Protein AF-A0A7S1A6B0-F1 (afdb_monomer)

Solvent-accessible surface area (backbone atoms only — not comparable to full-atom values): 11338 Å² total; per-residue (Å²): 114,68,68,60,54,52,49,53,54,52,46,50,66,70,36,101,58,21,72,58,47,52,52,50,51,54,51,53,52,52,53,52,51,51,64,68,54,71,80,62,92,63,94,57,53,70,61,50,51,56,54,50,54,52,50,54,54,52,53,56,51,52,54,54,71,71,32,56,65,56,54,50,49,50,52,52,50,56,62,59,43,56,64,50,51,54,53,51,51,52,53,52,50,53,44,46,54,51,15,48,53,50,34,54,53,48,53,63,44,57,76,74,53,62,95,87,39,68,54,58,54,52,46,52,72,47,38,72,40,54,73,45,19,34,50,42,56,50,25,35,72,73,65,75,40,65,50,63,64,55,35,58,47,28,40,76,72,34,61,69,53,24,52,51,49,53,53,49,49,52,53,51,52,51,50,52,52,50,52,55,49,52,51,56,51,50,55,51,52,53,53,56,50,51,53,52,52,55,52,52,55,59,60,75,75,109

Secondary structure (DSSP, 8-state):
-HHHHHHHHHHHHHSTTHHHHHHHHHHHHHHHHHHHTSS--STTHHHHHHHHHHHHHHHHHGGGGG-HHHHHHHHHHHHHHHHHHHHHHHHHHHHHHHHHHHHHHHHHHHHH--TT-HHHHHHHHH-SSHHHHHHHHHHHHHTSS-HHHHHHHHHHH-HHHHHHHHHHHHHHHHHHHHHHHHHHHHHHHHHHHHHHHHHHHHHHT-

Nearest PDB structures (foldseek):
  8j7m-assembly1_D  TM=4.316E-01  e=1.999E-02  Homo sapiens

pLDDT: mean 79.66, std 16.25, range [47.31, 98.31]

InterPro domains:
  IPR005821 Ion transport domain [PF00520] (20-185)
  IPR027359 Voltage-dependent channel domain superfamily [G3DSA:1.20.120.350] (1-68)
  IPR050599 Voltage-dependent calcium channel alpha-1 subunit [PTHR45628] (20-176)

Structure (mmCIF, N/CA/C/O backbone):
data_AF-A0A7S1A6B0-F1
#
_entry.id   AF-A0A7S1A6B0-F1
#
loop_
_atom_site.group_PDB
_atom_site.id
_atom_site.type_symbol
_atom_site.label_atom_id
_atom_site.label_alt_id
_atom_site.label_comp_id
_atom_site.label_asym_id
_atom_site.label_entity_id
_atom_site.label_seq_id
_atom_site.pdbx_PDB_ins_code
_atom_site.Cartn_x
_atom_site.Cartn_y
_atom_site.Cartn_z
_atom_site.occupancy
_atom_site.B_iso_or_equiv
_atom_site.auth_seq_id
_atom_site.auth_comp_id
_atom_site.auth_asym_id
_atom_site.auth_atom_id
_atom_site.pdbx_PDB_model_num
ATOM 1 N N . LEU A 1 1 ? -8.010 9.052 57.093 1.00 50.56 1 LEU A N 1
ATOM 2 C CA . LEU A 1 1 ? -8.790 9.865 56.126 1.00 50.56 1 LEU A CA 1
ATOM 3 C C . LEU A 1 1 ? -7.900 10.568 55.089 1.00 50.56 1 LEU A C 1
ATOM 5 O O . LEU A 1 1 ? -8.129 10.378 53.903 1.00 50.56 1 LEU A O 1
ATOM 9 N N . PHE A 1 2 ? -6.852 11.293 55.504 1.00 47.31 2 PHE A N 1
ATOM 10 C CA . PHE A 1 2 ? -5.939 12.032 54.608 1.00 47.31 2 PHE A CA 1
ATOM 11 C C . PHE A 1 2 ? -5.241 11.186 53.528 1.00 47.31 2 PHE A C 1
ATOM 13 O O . PHE A 1 2 ? -5.123 11.630 52.393 1.00 47.31 2 PHE A O 1
ATOM 20 N N . PHE A 1 3 ? -4.871 9.938 53.829 1.00 47.78 3 PHE A N 1
ATOM 21 C CA . PHE A 1 3 ? -4.234 9.042 52.853 1.00 47.78 3 PHE A CA 1
ATOM 22 C C . PHE A 1 3 ? -5.164 8.629 51.693 1.00 47.78 3 PHE A C 1
ATOM 24 O O . PHE A 1 3 ? -4.708 8.449 50.568 1.00 47.78 3 PHE A O 1
ATOM 31 N N . ARG A 1 4 ? -6.483 8.538 51.936 1.00 51.81 4 ARG A N 1
ATOM 32 C CA . ARG A 1 4 ? -7.482 8.258 50.885 1.00 51.81 4 ARG A CA 1
ATOM 33 C C . ARG A 1 4 ? -7.735 9.485 50.004 1.00 51.81 4 ARG A C 1
ATOM 35 O O . ARG A 1 4 ? -7.894 9.349 48.799 1.00 51.81 4 ARG A O 1
ATOM 42 N N . LEU A 1 5 ? -7.704 10.681 50.596 1.00 55.16 5 LEU A N 1
ATOM 43 C CA . LEU A 1 5 ? -7.769 11.953 49.866 1.00 55.16 5 LEU A CA 1
ATOM 44 C C . LEU A 1 5 ? -6.530 12.165 48.985 1.00 55.16 5 LEU A C 1
ATOM 46 O O . LEU A 1 5 ? -6.672 12.483 47.809 1.00 55.16 5 LEU A O 1
ATOM 50 N N . ALA A 1 6 ? -5.332 11.908 49.514 1.00 51.75 6 ALA A N 1
ATOM 51 C CA . ALA A 1 6 ? -4.084 12.004 48.757 1.00 51.75 6 ALA A CA 1
ATOM 52 C C . ALA A 1 6 ? -4.003 10.963 47.627 1.00 51.75 6 ALA A C 1
ATOM 54 O O . ALA A 1 6 ? -3.584 11.295 46.523 1.00 51.75 6 ALA A O 1
ATOM 55 N N . SER A 1 7 ? -4.471 9.733 47.868 1.00 55.28 7 SER A N 1
ATOM 56 C CA . SER A 1 7 ? -4.566 8.686 46.841 1.00 55.28 7 SER A CA 1
ATOM 57 C C . SER A 1 7 ? -5.536 9.061 45.714 1.00 55.28 7 SER A C 1
ATOM 59 O O . SER A 1 7 ? -5.199 8.888 44.543 1.00 55.28 7 SER A O 1
ATOM 61 N N . ASN A 1 8 ? -6.688 9.659 46.035 1.00 52.91 8 ASN A N 1
ATOM 62 C CA . ASN A 1 8 ? -7.639 10.131 45.027 1.00 52.91 8 ASN A CA 1
ATOM 63 C C . ASN A 1 8 ? -7.076 11.292 44.193 1.00 52.91 8 ASN A C 1
ATOM 65 O O . ASN A 1 8 ? -7.270 11.307 42.980 1.00 52.91 8 ASN A O 1
ATOM 69 N N . ILE A 1 9 ? -6.323 12.211 44.809 1.00 56.41 9 ILE A N 1
ATOM 70 C CA . ILE A 1 9 ? -5.646 13.311 44.106 1.00 56.41 9 ILE A CA 1
ATOM 71 C C . ILE A 1 9 ? -4.516 12.774 43.217 1.00 56.41 9 ILE A C 1
ATOM 73 O O . ILE A 1 9 ? -4.413 13.176 42.067 1.00 56.41 9 ILE A O 1
ATOM 77 N N . PHE A 1 10 ? -3.707 11.821 43.679 1.00 51.41 10 PHE A N 1
ATOM 78 C CA . PHE A 1 10 ? -2.643 11.246 42.847 1.00 51.41 10 PHE A CA 1
ATOM 79 C C . PHE A 1 10 ? -3.190 10.393 41.690 1.00 51.41 10 PHE A C 1
ATOM 81 O O . PHE A 1 10 ? -2.676 10.475 40.574 1.00 51.41 10 PHE A O 1
ATOM 88 N N . SER A 1 11 ? -4.279 9.641 41.900 1.00 53.28 11 SER A N 1
ATOM 89 C CA . SER A 1 11 ? -4.932 8.885 40.817 1.00 53.28 11 SER A CA 1
ATOM 90 C C . SER A 1 11 ? -5.586 9.796 39.769 1.00 53.28 11 SER A C 1
ATOM 92 O O . SER A 1 11 ? -5.658 9.438 38.596 1.00 53.28 11 SER A O 1
ATOM 94 N N . PHE A 1 12 ? -5.993 11.008 40.160 1.00 52.75 12 PHE A N 1
ATOM 95 C CA . PHE A 1 12 ? -6.526 12.023 39.251 1.00 52.75 12 PHE A CA 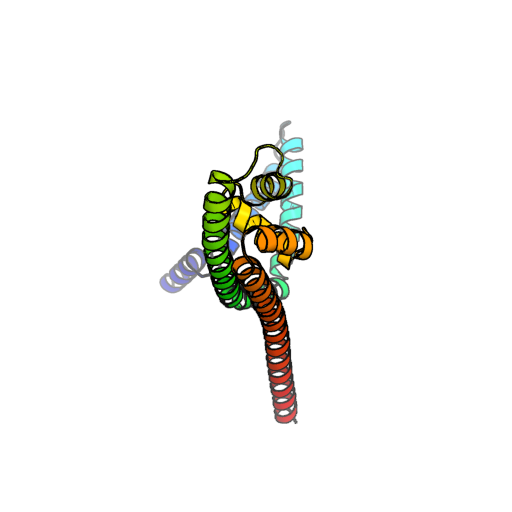1
ATOM 96 C C . PHE A 1 12 ? -5.459 12.544 38.272 1.00 52.75 12 PHE A C 1
ATOM 98 O O . PHE A 1 12 ? -5.784 12.885 37.136 1.00 52.75 12 PHE A O 1
ATOM 105 N N . TRP A 1 13 ? -4.185 12.558 38.673 1.00 50.56 13 TRP A N 1
ATOM 106 C CA . TRP A 1 13 ? -3.077 13.049 37.846 1.00 50.56 13 TRP A CA 1
ATOM 107 C C . TRP A 1 13 ? -2.332 11.960 37.070 1.00 50.56 13 TRP A C 1
ATOM 109 O O . TRP A 1 13 ? -1.650 12.279 36.103 1.00 50.56 13 TRP A O 1
ATOM 119 N N . ILE A 1 14 ? -2.461 10.688 37.459 1.00 52.84 14 ILE A N 1
ATOM 120 C CA . ILE A 1 14 ? -1.721 9.560 36.851 1.00 52.84 14 ILE A CA 1
ATOM 121 C C . ILE A 1 14 ? -2.657 8.467 36.285 1.00 52.84 14 ILE A C 1
ATOM 123 O O . ILE A 1 14 ? -2.209 7.483 35.703 1.00 52.84 14 ILE A O 1
ATOM 127 N N . GLY A 1 15 ? -3.977 8.641 36.385 1.00 54.81 15 GLY A N 1
ATOM 128 C CA . GLY A 1 15 ? -4.956 7.735 35.784 1.00 54.81 15 GLY A CA 1
ATOM 129 C C . GLY A 1 15 ? -5.040 7.828 34.248 1.00 54.81 15 GLY A C 1
ATOM 130 O O . GLY A 1 15 ? -4.572 8.797 33.647 1.00 54.81 15 GLY A O 1
ATOM 131 N N . PRO A 1 16 ? -5.707 6.867 33.581 1.00 56.94 16 PRO A N 1
ATOM 132 C CA . PRO A 1 16 ? -5.881 6.848 32.120 1.00 56.94 16 PRO A CA 1
ATOM 133 C C . PRO A 1 16 ? -6.607 8.086 31.550 1.00 56.94 16 PRO A C 1
ATOM 135 O O . PRO A 1 16 ? -6.513 8.366 30.359 1.00 56.94 16 PRO A O 1
ATOM 138 N N . GLU A 1 17 ? -7.272 8.870 32.403 1.00 55.16 17 GLU A N 1
ATOM 139 C CA . GLU A 1 17 ? -7.997 10.102 32.063 1.00 55.16 17 GLU A CA 1
ATOM 140 C C . GLU A 1 17 ? -7.205 11.388 32.427 1.00 55.16 17 GLU A C 1
ATOM 142 O O . GLU A 1 17 ? -7.757 12.489 32.382 1.00 55.16 17 GLU A O 1
ATOM 147 N N . TRP A 1 18 ? -5.910 11.300 32.779 1.00 62.34 18 TRP A N 1
ATOM 148 C CA . TRP A 1 18 ? -5.125 12.445 33.287 1.00 62.34 18 TRP A CA 1
ATOM 149 C C . TRP A 1 18 ? -5.089 13.652 32.334 1.00 62.34 18 TRP A C 1
ATOM 151 O O . TRP A 1 18 ? -5.121 14.801 32.775 1.00 62.34 18 TRP A O 1
ATOM 161 N N . LYS A 1 19 ? -5.101 13.398 31.018 1.00 61.69 19 LYS A N 1
ATOM 162 C CA . LYS A 1 19 ? -5.136 14.443 29.980 1.00 61.69 19 LYS A CA 1
ATOM 163 C C . LYS A 1 19 ? -6.404 15.301 30.074 1.00 61.69 19 LYS A C 1
ATOM 165 O O . LYS A 1 19 ? -6.346 16.511 29.879 1.00 61.69 19 LYS A O 1
ATOM 170 N N . LEU A 1 20 ? -7.541 14.691 30.412 1.00 60.84 20 LEU A N 1
ATOM 171 C CA . LEU A 1 20 ? -8.831 15.377 30.535 1.00 60.84 20 LEU A CA 1
ATOM 172 C C . LEU A 1 20 ? -8.926 16.180 31.834 1.00 60.84 20 LEU A C 1
ATOM 174 O O . LEU A 1 20 ? -9.505 17.264 31.845 1.00 60.84 20 LEU A O 1
ATOM 178 N N . ASN A 1 21 ? -8.299 15.684 32.896 1.00 66.31 21 ASN A N 1
ATOM 179 C CA . ASN A 1 21 ? -8.208 16.363 34.184 1.00 66.31 21 ASN A CA 1
ATOM 180 C C . ASN A 1 21 ? -7.311 17.605 34.131 1.00 66.31 21 ASN A C 1
ATOM 182 O O . ASN A 1 21 ? -7.649 18.642 34.701 1.00 66.31 21 ASN A O 1
ATOM 186 N N . TRP A 1 22 ? -6.203 17.532 33.392 1.00 65.25 22 TRP A N 1
ATOM 187 C CA . TRP A 1 22 ? -5.336 18.683 33.148 1.00 65.25 22 TRP A CA 1
ATOM 188 C C . TRP A 1 22 ? -6.030 19.751 32.287 1.00 65.25 22 TRP A C 1
ATOM 190 O O . TRP A 1 22 ? -5.982 20.935 32.620 1.00 65.25 22 TRP A O 1
ATOM 200 N N . CYS A 1 23 ? -6.767 19.346 31.243 1.00 62.31 23 CYS A N 1
ATOM 201 C CA . CYS A 1 23 ? -7.625 20.266 30.489 1.00 62.31 23 CYS A CA 1
ATOM 202 C C . CYS A 1 23 ? -8.694 20.928 31.374 1.00 62.31 23 CYS A C 1
ATOM 204 O O . CYS A 1 23 ? -8.898 22.137 31.273 1.00 62.31 23 CYS A O 1
ATOM 206 N N . ASP A 1 24 ? -9.351 20.176 32.263 1.00 64.94 24 ASP A N 1
ATOM 207 C CA . ASP A 1 24 ? -10.332 20.737 33.198 1.00 64.94 24 ASP A CA 1
ATOM 208 C C . ASP A 1 24 ? -9.714 21.762 34.154 1.00 64.94 24 ASP A C 1
ATOM 210 O O . ASP A 1 24 ? -10.323 22.804 34.397 1.00 64.94 24 ASP A O 1
ATOM 214 N N . LEU A 1 25 ? -8.510 21.498 34.668 1.00 70.88 25 LEU A N 1
ATOM 215 C CA . LEU A 1 25 ? -7.799 22.407 35.566 1.00 70.88 25 LEU A CA 1
ATOM 216 C C . LEU A 1 25 ? -7.469 23.737 34.876 1.00 70.88 25 LEU A C 1
ATOM 218 O O . LEU A 1 25 ? -7.749 24.799 35.429 1.00 70.88 25 LEU A O 1
ATOM 222 N N . VAL A 1 26 ? -6.935 23.687 33.651 1.00 68.62 26 VAL A N 1
ATOM 223 C CA . VAL A 1 26 ? -6.612 24.887 32.858 1.00 68.62 26 VAL A CA 1
ATOM 224 C C . VAL A 1 26 ? -7.865 25.723 32.597 1.00 68.62 26 VAL A C 1
ATOM 226 O O . VAL A 1 26 ? -7.845 26.939 32.772 1.00 68.62 26 VAL A O 1
ATOM 229 N N . VAL A 1 27 ? -8.984 25.082 32.252 1.00 67.44 27 VAL A N 1
ATOM 230 C CA . VAL A 1 27 ? -10.257 25.778 32.005 1.00 67.44 27 VAL A CA 1
ATOM 231 C C . VAL A 1 27 ? -10.803 26.434 33.275 1.00 67.44 27 VAL A C 1
ATOM 233 O O . VAL A 1 27 ? -11.276 27.568 33.214 1.00 67.44 27 VAL A O 1
ATOM 236 N N . VAL A 1 28 ? -10.731 25.757 34.426 1.00 71.62 28 VAL A N 1
ATOM 237 C CA . VAL A 1 28 ? -11.161 26.326 35.715 1.00 71.62 28 VAL A CA 1
ATOM 238 C C . VAL A 1 28 ? -10.311 27.544 36.077 1.00 71.62 28 VAL A C 1
ATOM 240 O O . VAL A 1 28 ? -10.864 28.567 36.471 1.00 71.62 28 VAL A O 1
ATOM 243 N N . ILE A 1 29 ? -8.993 27.478 35.876 1.00 70.69 29 ILE A N 1
ATOM 244 C CA . ILE A 1 29 ? -8.087 28.610 36.113 1.00 70.69 29 ILE A CA 1
ATOM 245 C C . ILE A 1 29 ? -8.426 29.785 35.186 1.00 70.69 29 ILE A C 1
ATOM 247 O O . ILE A 1 29 ? -8.563 30.911 35.659 1.00 70.69 29 ILE A O 1
ATOM 251 N N . CYS A 1 30 ? -8.630 29.542 33.888 1.00 66.88 30 CYS A N 1
ATOM 252 C CA . CYS A 1 30 ? -9.026 30.587 32.941 1.00 66.88 30 CYS A CA 1
ATOM 253 C C . CYS A 1 30 ? -10.372 31.236 33.303 1.00 66.88 30 CYS A C 1
ATOM 255 O O . CYS A 1 30 ? -10.497 32.452 33.194 1.00 66.88 30 CYS A O 1
ATOM 257 N N . ALA A 1 31 ? -11.351 30.460 33.778 1.00 66.75 31 ALA A N 1
ATOM 258 C CA . ALA A 1 31 ? -12.644 30.984 34.219 1.00 66.75 31 ALA A CA 1
ATOM 259 C C . ALA A 1 31 ? -12.531 31.837 35.496 1.00 66.75 31 ALA A C 1
ATOM 261 O O . ALA A 1 31 ? -13.199 32.861 35.619 1.00 66.75 31 ALA A O 1
ATOM 262 N N . VAL A 1 32 ? -11.670 31.447 36.441 1.00 70.50 32 VAL A N 1
ATOM 263 C CA . VAL A 1 32 ? -11.397 32.248 37.647 1.00 70.50 32 VAL A CA 1
ATOM 264 C C . VAL A 1 32 ? -10.701 33.561 37.278 1.00 70.50 32 VAL A C 1
ATOM 266 O O . VAL A 1 32 ? -11.069 34.612 37.797 1.00 70.50 32 VAL A O 1
ATOM 269 N N . LEU A 1 33 ? -9.744 33.520 36.346 1.00 67.75 33 LEU A N 1
ATOM 270 C CA . LEU A 1 33 ? -9.071 34.717 35.833 1.00 67.75 33 LEU A CA 1
ATOM 271 C C . LEU A 1 33 ? -10.030 35.640 35.067 1.00 67.75 33 LEU A C 1
ATOM 273 O O . LEU A 1 33 ? -9.934 36.854 35.213 1.00 67.75 33 LEU A O 1
ATOM 277 N N . GLU A 1 34 ? -10.978 35.094 34.299 1.00 66.56 34 GLU A N 1
ATOM 278 C CA . GLU A 1 34 ? -12.035 35.881 33.651 1.00 66.56 34 GLU A CA 1
ATOM 279 C C . GLU A 1 34 ? -12.817 36.690 34.684 1.00 66.56 34 GLU A C 1
ATOM 281 O O . GLU A 1 34 ? -12.830 37.913 34.594 1.00 66.56 34 GLU A O 1
ATOM 286 N N . VAL A 1 35 ? -13.371 36.035 35.709 1.00 66.31 35 VAL A N 1
ATOM 287 C CA . VAL A 1 35 ? -14.151 36.703 36.766 1.00 66.31 35 VAL A CA 1
ATOM 288 C C . VAL A 1 35 ? -13.312 37.743 37.512 1.00 66.31 35 VAL A C 1
ATOM 290 O O . VAL A 1 35 ? -13.778 38.855 37.735 1.00 66.31 35 VAL A O 1
ATOM 293 N N . ALA A 1 36 ? -12.056 37.4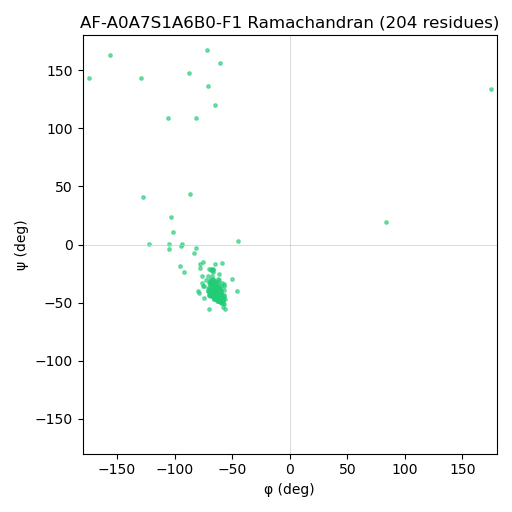26 37.837 1.00 67.81 36 ALA A N 1
ATOM 294 C CA . ALA A 1 36 ? -11.163 38.344 38.544 1.00 67.81 36 ALA A CA 1
ATOM 295 C C . ALA A 1 36 ? -10.779 39.595 37.725 1.00 67.81 36 ALA A C 1
ATOM 297 O O . ALA A 1 36 ? -10.383 40.605 38.301 1.00 67.81 36 ALA A O 1
ATOM 298 N N . THR A 1 37 ? -10.882 39.547 36.391 1.00 65.75 37 THR A N 1
ATOM 299 C CA . THR A 1 37 ? -10.515 40.665 35.498 1.00 65.75 37 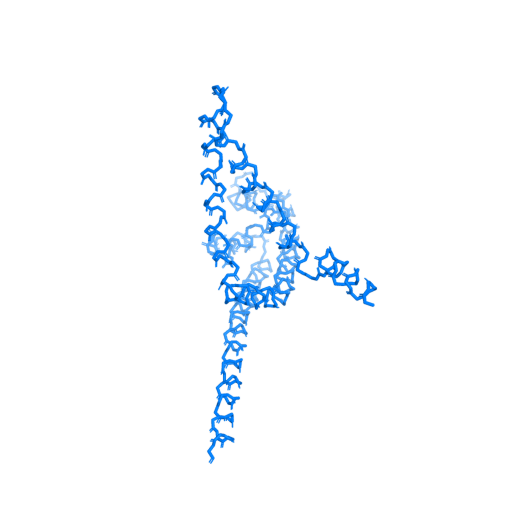THR A CA 1
ATOM 300 C C . THR A 1 37 ? -11.687 41.571 35.104 1.00 65.75 37 THR A C 1
ATOM 302 O O . THR A 1 37 ? -11.458 42.559 34.403 1.00 65.75 37 THR A O 1
ATOM 305 N N . VAL A 1 38 ? -12.914 41.278 35.561 1.00 62.03 38 VAL A N 1
ATOM 306 C CA . VAL A 1 38 ? -14.119 42.089 35.287 1.00 62.03 38 VAL A CA 1
ATOM 307 C C . VAL A 1 38 ? -14.101 43.438 36.026 1.00 62.03 38 VAL A C 1
ATOM 309 O O . VAL A 1 38 ? -14.645 44.403 35.497 1.00 62.03 38 VAL A O 1
ATOM 312 N N . ASP A 1 39 ? -13.408 43.545 37.168 1.00 59.09 39 ASP A N 1
ATOM 313 C CA . ASP A 1 39 ? -13.421 44.748 38.025 1.00 59.09 39 ASP A CA 1
ATOM 314 C C . ASP A 1 39 ? -12.155 45.630 37.950 1.00 59.09 39 ASP A C 1
ATOM 316 O O . ASP A 1 39 ? -12.065 46.655 38.629 1.00 59.09 39 ASP A O 1
ATOM 320 N N . ALA A 1 40 ? -11.152 45.276 37.138 1.00 57.50 40 ALA A N 1
ATOM 321 C CA . ALA A 1 40 ? -9.952 46.108 36.982 1.00 57.50 40 ALA A CA 1
ATOM 322 C C . ALA A 1 40 ? -10.149 47.178 35.876 1.00 57.50 40 ALA A C 1
ATOM 324 O O . ALA A 1 40 ? -10.856 46.907 34.911 1.00 57.50 40 ALA A O 1
ATOM 325 N N . PRO A 1 41 ? -9.553 48.387 35.974 1.00 50.47 41 PRO A N 1
ATOM 326 C CA . PRO A 1 41 ? -9.624 49.400 34.919 1.00 50.47 41 PRO A CA 1
ATOM 327 C C . PRO A 1 41 ? -8.297 49.532 34.148 1.00 50.47 41 PRO A C 1
ATOM 329 O O . PRO A 1 41 ? -7.321 50.086 34.648 1.00 50.47 41 PRO A O 1
ATOM 332 N N . GLY A 1 42 ? -8.248 49.076 32.893 1.00 56.03 42 GLY A N 1
ATOM 333 C CA . GLY A 1 42 ? -7.124 49.360 31.991 1.00 56.03 42 GLY A CA 1
ATOM 334 C C . GLY A 1 42 ? -7.210 48.648 30.641 1.00 56.03 42 GLY A C 1
ATOM 335 O O . GLY A 1 42 ? -7.462 47.458 30.573 1.00 56.03 42 GLY A O 1
ATOM 336 N N . VAL A 1 43 ? -6.959 49.372 29.550 1.00 54.53 43 VAL A N 1
ATOM 337 C CA . VAL A 1 43 ? -7.170 49.092 28.102 1.00 54.53 43 VAL A CA 1
ATOM 338 C C . VAL A 1 43 ? -6.774 47.700 27.527 1.00 54.53 43 VAL A C 1
ATOM 340 O O . VAL A 1 43 ? -6.953 47.447 26.338 1.00 54.53 43 VAL A O 1
ATOM 343 N N . SER A 1 44 ? -6.304 46.756 28.344 1.00 58.94 44 SER A N 1
ATOM 344 C CA . SER A 1 44 ? -6.124 45.331 28.030 1.00 58.94 44 SER A CA 1
ATOM 345 C C . SER A 1 44 ? -7.431 44.510 28.056 1.00 58.94 44 SER A C 1
ATOM 347 O O . SER A 1 44 ? -7.488 43.433 27.454 1.00 58.94 44 SER A O 1
ATOM 349 N N . HIS A 1 45 ? -8.515 45.015 28.670 1.00 57.75 45 HIS A N 1
ATOM 350 C CA . HIS A 1 45 ? -9.783 44.270 28.798 1.00 57.75 45 HIS A CA 1
ATOM 351 C C . HIS A 1 45 ? -10.367 43.823 27.457 1.00 57.75 45 HIS A C 1
ATOM 353 O O . HIS A 1 45 ? -10.829 42.698 27.353 1.00 57.75 45 HIS A O 1
ATOM 359 N N . LEU A 1 46 ? -10.301 44.624 26.388 1.00 62.00 46 LEU A N 1
ATOM 360 C CA . LEU A 1 46 ? -10.910 44.239 25.104 1.00 62.00 46 LEU A CA 1
ATOM 361 C C . LEU A 1 46 ? -10.200 43.053 24.427 1.00 62.00 46 LEU A C 1
ATOM 363 O O . LEU A 1 46 ? -10.849 42.233 23.775 1.00 62.00 46 LEU A O 1
ATOM 367 N N . ARG A 1 47 ? -8.876 42.930 24.593 1.00 65.19 47 ARG A N 1
ATOM 368 C CA . ARG A 1 47 ? -8.088 41.826 24.019 1.00 65.19 47 ARG A CA 1
ATOM 369 C C . ARG A 1 47 ? -8.237 40.558 24.854 1.00 65.19 47 ARG A C 1
ATOM 371 O O . ARG A 1 47 ? -8.430 39.480 24.296 1.00 65.19 47 ARG A O 1
ATOM 378 N N . VAL A 1 48 ? -8.220 40.716 26.176 1.00 64.50 48 VAL A N 1
ATOM 379 C CA . VAL A 1 48 ? -8.430 39.634 27.142 1.00 64.50 48 VAL A CA 1
ATOM 380 C C . VAL A 1 48 ? -9.860 39.089 27.038 1.00 64.50 48 VAL A C 1
ATOM 382 O O . VAL A 1 48 ? -10.021 37.891 26.847 1.00 64.50 48 VAL A O 1
ATOM 385 N N . LEU A 1 49 ? -10.893 39.937 26.985 1.00 65.19 49 LEU A N 1
ATOM 386 C CA . LEU A 1 49 ? -12.292 39.524 26.782 1.00 65.19 49 LEU A CA 1
ATOM 387 C C . LEU A 1 49 ? -12.506 38.768 25.460 1.00 65.19 49 LEU A C 1
ATOM 389 O O . LEU A 1 49 ? -13.300 37.832 25.409 1.00 65.19 49 LEU A O 1
ATOM 393 N N . ARG A 1 50 ? -11.798 39.130 24.379 1.00 66.62 50 ARG A N 1
ATOM 394 C CA . ARG A 1 50 ? -11.890 38.416 23.091 1.00 66.62 50 ARG A CA 1
ATOM 395 C C . ARG A 1 50 ? -11.287 37.014 23.166 1.00 66.62 50 ARG A C 1
ATOM 397 O O . ARG A 1 50 ? -11.860 36.086 22.605 1.00 66.62 50 ARG A O 1
ATOM 404 N N . ILE A 1 51 ? -10.168 36.863 23.872 1.00 65.88 51 ILE A N 1
ATOM 405 C CA . ILE A 1 51 ? -9.533 35.563 24.122 1.00 65.88 51 ILE A CA 1
ATOM 406 C C . ILE A 1 51 ? -10.401 34.723 25.071 1.00 65.88 51 ILE A C 1
ATOM 408 O O . ILE A 1 51 ? -10.624 33.546 24.813 1.00 65.88 51 ILE A O 1
ATOM 412 N N . LEU A 1 52 ? -10.977 35.322 26.112 1.00 61.44 52 LEU A N 1
ATOM 413 C CA . LEU A 1 52 ? -11.848 34.637 27.073 1.00 61.44 52 LEU A CA 1
ATOM 414 C C . LEU A 1 52 ? -13.178 34.171 26.455 1.00 61.44 52 LEU A C 1
ATOM 416 O O . LEU A 1 52 ? -13.632 33.063 26.736 1.00 61.44 52 LEU A O 1
ATOM 420 N N . ARG A 1 53 ? -13.745 34.922 25.498 1.00 65.00 53 ARG A N 1
ATOM 421 C CA . ARG A 1 53 ? -14.878 34.449 24.677 1.00 65.00 53 ARG A CA 1
ATOM 422 C C . ARG A 1 53 ? -14.556 33.168 23.894 1.00 65.00 53 ARG A C 1
ATOM 424 O O . ARG A 1 53 ? -15.439 32.330 23.742 1.00 65.00 53 ARG A O 1
ATOM 431 N N . LEU A 1 54 ? -13.309 32.977 23.445 1.00 65.19 54 LEU A N 1
ATOM 432 C CA . LEU A 1 54 ? -12.876 31.720 22.812 1.00 65.19 54 LEU A CA 1
ATOM 433 C C . LEU A 1 54 ? -12.814 30.567 23.830 1.00 65.19 54 LEU A C 1
ATOM 435 O O . LEU A 1 54 ? -13.140 29.429 23.498 1.00 65.19 54 LEU A O 1
ATOM 439 N N . PHE A 1 55 ? -12.476 30.848 25.093 1.00 61.66 55 PHE A N 1
ATOM 440 C CA . PHE A 1 55 ? -12.525 29.856 26.174 1.00 61.66 55 PHE A CA 1
ATOM 441 C C . PHE A 1 55 ? -13.960 29.446 26.551 1.00 61.66 55 PHE A C 1
ATOM 443 O O . PHE A 1 55 ? -14.188 28.278 26.875 1.00 61.66 55 PHE A O 1
ATOM 450 N N . GLN A 1 56 ? -14.962 30.325 26.420 1.00 63.19 56 GLN A N 1
ATOM 451 C CA . GLN A 1 56 ? -16.373 29.906 26.481 1.00 63.19 56 GLN A CA 1
ATOM 452 C C . GLN A 1 56 ? -16.726 28.906 25.367 1.00 63.19 56 GLN A C 1
ATOM 454 O O . GLN A 1 56 ? -17.460 27.949 25.614 1.00 63.19 56 GLN A O 1
ATOM 459 N N . THR A 1 57 ? -16.157 29.055 24.166 1.00 63.75 57 THR A N 1
ATOM 460 C CA . THR A 1 57 ? -16.296 28.068 23.080 1.00 63.75 57 THR A CA 1
ATOM 461 C C . THR A 1 57 ? -15.638 26.729 23.440 1.00 63.75 57 THR A C 1
ATOM 463 O O . THR A 1 57 ? -16.170 25.671 23.124 1.00 63.75 57 THR A O 1
ATOM 466 N N . ILE A 1 58 ? -14.544 26.737 24.208 1.00 59.62 58 ILE A N 1
ATOM 467 C CA . ILE A 1 58 ? -13.945 25.516 24.782 1.00 59.62 58 ILE A CA 1
ATOM 468 C C . ILE A 1 58 ? -14.860 24.891 25.852 1.00 59.62 58 ILE A C 1
ATOM 470 O O . ILE A 1 58 ? -14.926 23.671 25.987 1.00 59.62 58 ILE A O 1
ATOM 474 N N . ARG A 1 59 ? -15.649 25.692 26.578 1.00 60.16 59 ARG A N 1
ATOM 475 C CA . ARG A 1 59 ? -16.691 25.182 27.487 1.00 60.16 59 ARG A CA 1
ATOM 476 C C . ARG A 1 59 ? -17.811 24.449 26.730 1.00 60.16 59 ARG A C 1
ATOM 478 O O . ARG A 1 59 ? -18.332 23.473 27.259 1.00 60.16 59 ARG A O 1
ATOM 485 N N . LEU A 1 60 ? -18.119 24.837 25.487 1.00 56.53 60 LEU A N 1
ATOM 486 C CA . LEU A 1 60 ? -18.959 24.050 24.566 1.00 56.53 60 LEU A CA 1
ATOM 487 C C . LEU A 1 60 ? -18.257 22.758 24.117 1.00 56.53 60 LEU A C 1
ATOM 489 O O . LEU A 1 60 ? -18.907 21.722 24.032 1.00 56.53 60 LEU A O 1
ATOM 493 N N . LEU A 1 61 ? -16.928 22.747 23.960 1.00 55.41 61 LEU A N 1
ATOM 494 C CA . LEU A 1 61 ? -16.166 21.497 23.796 1.00 55.41 61 LEU A CA 1
ATOM 495 C C . LEU A 1 61 ? -16.225 20.605 25.051 1.00 55.41 61 LEU A C 1
ATOM 497 O O . LEU A 1 61 ? -16.000 19.405 24.965 1.00 55.41 61 LEU A O 1
ATOM 501 N N . ARG A 1 62 ? -16.614 21.122 26.224 1.00 55.47 62 ARG A N 1
ATOM 502 C CA . ARG A 1 62 ? -16.939 20.291 27.399 1.00 55.47 62 ARG A CA 1
ATOM 503 C C . ARG A 1 62 ? -18.220 19.471 27.197 1.00 55.47 62 ARG A C 1
ATOM 505 O O . ARG A 1 62 ? -18.357 18.420 27.811 1.00 55.47 62 ARG A O 1
ATOM 512 N N . VAL A 1 63 ? -19.108 19.865 26.279 1.00 53.78 63 VAL A N 1
ATOM 513 C CA . VAL A 1 63 ? -20.179 18.990 25.764 1.00 53.78 63 VAL A CA 1
ATOM 514 C C . VAL A 1 63 ? -19.582 17.844 24.938 1.00 53.78 63 VAL A C 1
ATOM 516 O O . VAL A 1 63 ? -20.160 16.765 24.902 1.00 53.78 63 VAL A O 1
ATOM 519 N N . MET A 1 64 ? -18.358 17.973 24.408 1.00 53.22 64 MET A N 1
ATOM 520 C CA . MET A 1 64 ? -17.625 16.824 23.856 1.00 53.22 64 MET A CA 1
ATOM 521 C C . MET A 1 64 ? -17.222 15.794 24.919 1.00 53.22 64 MET A C 1
ATOM 523 O O . MET A 1 64 ? -17.072 14.620 24.600 1.00 53.22 64 MET A O 1
ATOM 527 N N . LYS A 1 65 ? -17.156 16.167 26.207 1.00 54.28 65 LYS A N 1
ATOM 528 C CA . LYS A 1 65 ? -17.077 15.197 27.318 1.00 54.28 65 LYS A CA 1
ATOM 529 C C . LYS A 1 65 ? -18.371 14.371 27.456 1.00 54.28 65 LYS A C 1
ATOM 531 O O . LYS A 1 65 ? -18.316 13.248 27.945 1.00 54.28 65 LYS A O 1
ATOM 536 N N . SER A 1 66 ? -19.505 14.887 26.965 1.00 52.53 66 SER A N 1
ATOM 537 C CA . SER A 1 66 ? -20.775 14.157 26.796 1.00 52.53 66 SER A CA 1
ATOM 538 C C . SER A 1 66 ? -20.816 13.307 25.522 1.00 52.53 66 SER A C 1
ATOM 540 O O . SER A 1 66 ? -21.774 12.566 25.311 1.00 52.53 66 SER A O 1
ATOM 542 N N . LEU A 1 67 ? -19.777 13.343 24.687 1.00 58.69 67 LEU A N 1
ATOM 543 C CA . LEU A 1 67 ? -19.628 12.439 23.552 1.00 58.69 67 LEU A CA 1
ATOM 544 C C . LEU A 1 67 ? -18.942 11.145 23.987 1.00 58.69 67 LEU A C 1
ATOM 546 O O . LEU A 1 67 ? -18.070 10.625 23.294 1.00 58.69 67 LEU A O 1
ATOM 550 N N . HIS A 1 68 ? -19.350 10.600 25.135 1.00 64.69 68 HIS A N 1
ATOM 551 C CA . HIS A 1 68 ? -18.986 9.244 25.536 1.00 64.69 68 HIS A CA 1
ATOM 552 C C . HIS A 1 68 ? -19.175 8.272 24.361 1.00 64.69 68 HIS A C 1
ATOM 554 O O . HIS A 1 68 ? -18.295 7.465 24.089 1.00 64.69 68 HIS A O 1
ATOM 560 N N . GLN A 1 69 ? -20.252 8.458 23.591 1.00 59.84 69 GLN A N 1
ATOM 561 C CA . GLN A 1 69 ? -20.513 7.732 22.352 1.00 59.84 69 GLN A CA 1
ATOM 562 C C . GLN A 1 69 ? -19.433 7.938 21.276 1.00 59.84 69 GLN A C 1
ATOM 564 O O . GLN A 1 69 ? -18.947 6.951 20.742 1.00 59.84 69 GLN A O 1
ATOM 569 N N . PHE A 1 70 ? -18.962 9.162 21.003 1.00 62.56 70 PHE A N 1
ATOM 570 C CA . PHE A 1 70 ? -17.872 9.360 20.032 1.00 62.56 70 PHE A CA 1
ATOM 571 C C . PHE A 1 70 ? -16.538 8.814 20.544 1.00 62.56 70 PHE A C 1
ATOM 573 O O . PHE A 1 70 ? -15.761 8.279 19.763 1.00 62.56 70 PHE A O 1
ATOM 580 N N . ARG A 1 71 ? -16.260 8.905 21.850 1.00 66.31 71 ARG A N 1
ATOM 581 C CA . ARG A 1 71 ? -15.063 8.294 22.444 1.00 66.31 71 ARG A CA 1
ATOM 582 C C . ARG A 1 71 ? -15.101 6.774 22.319 1.00 66.31 71 ARG A C 1
ATOM 584 O O . ARG A 1 71 ? -14.078 6.182 21.999 1.00 66.31 71 ARG A O 1
ATOM 591 N N . LEU A 1 72 ? -16.260 6.159 22.552 1.00 65.94 72 LEU A N 1
ATOM 592 C CA . LEU A 1 72 ? -16.470 4.729 22.335 1.00 65.94 72 LEU A CA 1
ATOM 593 C C . LEU A 1 72 ? -16.322 4.361 20.856 1.00 65.94 72 LEU A C 1
ATOM 595 O O . LEU A 1 72 ? -15.622 3.400 20.564 1.00 65.94 72 LEU A O 1
ATOM 599 N N . MET A 1 73 ? -16.882 5.150 19.933 1.00 70.12 73 MET A N 1
ATOM 600 C CA . MET A 1 73 ? -16.704 4.947 18.490 1.00 70.12 73 MET A CA 1
ATOM 601 C C . MET A 1 73 ? -15.232 5.050 18.082 1.00 70.12 73 MET A C 1
ATOM 603 O O . MET A 1 73 ? -14.732 4.161 17.410 1.00 70.12 73 MET A O 1
ATOM 607 N N . ILE A 1 74 ? -14.498 6.069 18.540 1.00 69.75 74 ILE A N 1
ATOM 608 C CA . ILE A 1 74 ? -13.061 6.213 18.261 1.00 69.75 74 ILE A CA 1
ATOM 609 C C . ILE A 1 74 ? -12.274 5.051 18.872 1.00 69.75 74 ILE A C 1
ATOM 611 O O . ILE A 1 74 ? -11.382 4.516 18.225 1.00 69.75 74 ILE A O 1
ATOM 615 N N . LEU A 1 75 ? -12.589 4.630 20.100 1.00 69.94 75 LEU A N 1
ATOM 616 C CA . LEU A 1 75 ? -11.929 3.487 20.733 1.00 69.94 75 LEU A CA 1
ATOM 617 C C . LEU A 1 75 ? -12.194 2.189 19.951 1.00 69.94 75 LEU A C 1
ATOM 619 O O . LEU A 1 75 ? -11.271 1.396 19.775 1.00 69.94 75 LEU A O 1
ATOM 623 N N . ALA A 1 76 ? -13.420 1.993 19.463 1.00 68.69 76 ALA A N 1
ATOM 624 C CA . ALA A 1 76 ? -13.796 0.869 18.611 1.00 68.69 76 ALA A CA 1
ATOM 625 C C . ALA A 1 76 ? -13.055 0.914 17.263 1.00 68.69 76 ALA A C 1
ATOM 627 O O . ALA A 1 76 ? -12.430 -0.072 16.884 1.00 68.69 76 ALA A O 1
ATOM 628 N N . MET A 1 77 ? -12.999 2.078 16.606 1.00 71.44 77 MET A N 1
ATOM 629 C CA . MET A 1 77 ? -12.221 2.289 15.378 1.00 71.44 77 MET A CA 1
ATOM 630 C C . MET A 1 77 ? -10.729 2.019 15.598 1.00 71.44 77 MET A C 1
ATOM 632 O O . MET A 1 77 ? -10.096 1.326 14.817 1.00 71.44 77 MET A O 1
ATOM 636 N N . MET A 1 78 ? -10.140 2.510 16.690 1.00 70.88 78 MET A N 1
ATOM 637 C CA . MET A 1 78 ? -8.727 2.263 16.999 1.00 70.88 78 MET A CA 1
ATOM 638 C C . MET A 1 78 ? -8.433 0.775 17.215 1.00 70.88 78 MET A C 1
ATOM 640 O O . MET A 1 78 ? -7.340 0.319 16.881 1.00 70.88 78 MET A O 1
ATOM 644 N N . ARG A 1 79 ? -9.395 0.006 17.741 1.00 69.94 79 ARG A N 1
ATOM 645 C CA . ARG A 1 79 ? -9.263 -1.451 17.872 1.00 69.94 79 ARG A CA 1
ATOM 646 C C . ARG A 1 79 ? -9.314 -2.163 16.520 1.00 69.94 79 ARG A C 1
ATOM 648 O O . ARG A 1 79 ? -8.526 -3.085 16.330 1.00 69.94 79 ARG A O 1
ATOM 655 N N . SER A 1 80 ? -10.150 -1.717 15.580 1.00 74.19 80 SER A N 1
ATOM 656 C CA . SER A 1 80 ? -10.208 -2.280 14.221 1.00 74.19 80 SER A CA 1
ATOM 657 C C . SER A 1 80 ? -9.076 -1.796 13.300 1.00 74.19 80 SER A C 1
ATOM 659 O O . SER A 1 80 ? -8.722 -2.485 12.345 1.00 74.19 80 SER A O 1
ATOM 661 N N . LEU A 1 81 ? -8.425 -0.670 13.611 1.00 75.31 81 LEU A N 1
ATOM 662 C CA . LEU A 1 81 ? -7.276 -0.160 12.852 1.00 75.31 81 LEU A CA 1
ATOM 663 C C . LEU A 1 81 ? -6.006 -1.004 13.021 1.00 75.31 81 LEU A C 1
ATOM 665 O O . LEU A 1 81 ? -5.232 -1.119 12.078 1.00 75.31 81 LEU A O 1
ATOM 669 N N . ILE A 1 82 ? -5.772 -1.606 14.191 1.00 78.25 82 ILE A N 1
ATOM 670 C CA . ILE A 1 82 ? -4.567 -2.420 14.440 1.00 78.25 82 ILE A CA 1
ATOM 671 C C . ILE A 1 82 ? -4.431 -3.586 13.441 1.00 78.25 82 ILE A C 1
ATOM 673 O O . ILE A 1 82 ? -3.379 -3.678 12.806 1.00 78.25 82 ILE A O 1
ATOM 677 N N . PRO A 1 83 ? -5.436 -4.466 13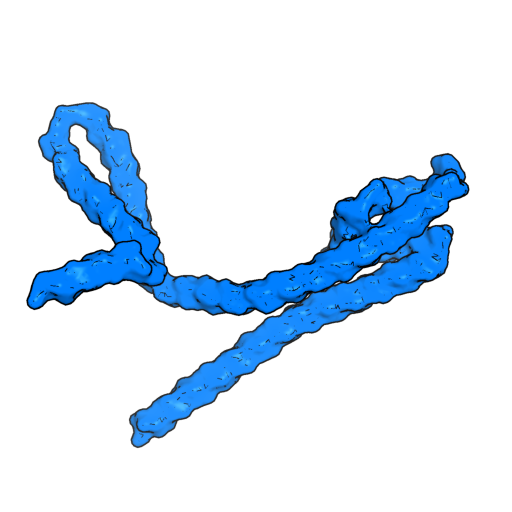.250 1.00 78.81 83 PRO A N 1
ATOM 678 C CA . PRO A 1 83 ? -5.339 -5.525 12.246 1.00 78.81 83 PRO A CA 1
ATOM 679 C C . PRO A 1 83 ? -5.243 -4.962 10.820 1.00 78.81 83 PRO A C 1
ATOM 681 O O . PRO A 1 83 ? -4.495 -5.503 10.008 1.00 78.81 83 PRO A O 1
ATOM 684 N N . LEU A 1 84 ? -5.912 -3.840 10.528 1.00 80.19 84 LEU A N 1
ATOM 685 C CA . LEU A 1 84 ? -5.824 -3.183 9.222 1.00 80.19 84 LEU A CA 1
ATOM 686 C C . LEU A 1 84 ? -4.400 -2.694 8.910 1.00 80.19 84 LEU A C 1
ATOM 688 O O . LEU A 1 84 ? -3.934 -2.863 7.787 1.00 80.19 84 LEU A O 1
ATOM 692 N N . VAL A 1 85 ? -3.681 -2.143 9.893 1.00 84.56 85 VAL A N 1
ATOM 693 C CA . VAL A 1 85 ? -2.282 -1.707 9.729 1.00 84.56 85 VAL A CA 1
ATOM 694 C C . VAL A 1 85 ? -1.385 -2.875 9.323 1.00 84.56 85 VAL A C 1
ATOM 696 O O . VAL A 1 85 ? -0.550 -2.710 8.437 1.00 84.56 85 VAL A O 1
ATOM 699 N N . TRP A 1 86 ? -1.574 -4.059 9.912 1.00 86.50 86 TRP A N 1
ATOM 700 C CA . TRP A 1 86 ? -0.820 -5.253 9.521 1.00 86.50 86 TRP A CA 1
ATOM 701 C C . TRP A 1 86 ? -1.126 -5.681 8.089 1.00 86.50 86 TRP A C 1
ATOM 703 O O . TRP A 1 86 ? -0.201 -5.968 7.332 1.00 86.50 86 TRP A O 1
ATOM 713 N N . VAL A 1 87 ? -2.399 -5.675 7.691 1.00 86.81 87 VAL A N 1
ATOM 714 C CA . VAL A 1 87 ? -2.797 -5.983 6.309 1.00 86.81 87 VAL A CA 1
ATOM 715 C C . VAL A 1 87 ? -2.153 -5.001 5.332 1.00 86.81 87 VAL A C 1
ATOM 717 O O . VAL A 1 87 ? -1.505 -5.425 4.378 1.00 86.81 87 VAL A O 1
ATOM 720 N N . VAL A 1 88 ? -2.255 -3.697 5.596 1.00 88.94 88 VAL A N 1
ATOM 721 C CA . VAL A 1 88 ? -1.638 -2.654 4.763 1.00 88.94 88 VAL A CA 1
ATOM 722 C C . VAL A 1 88 ? -0.121 -2.827 4.697 1.00 88.94 88 VAL A C 1
ATOM 724 O O . VAL A 1 88 ? 0.453 -2.716 3.617 1.00 88.94 88 VAL A O 1
ATOM 727 N N . PHE A 1 89 ? 0.533 -3.152 5.813 1.00 91.62 89 PHE A N 1
ATOM 728 C CA . PHE A 1 89 ? 1.967 -3.432 5.839 1.00 91.62 89 PHE A CA 1
ATOM 729 C C . PHE A 1 89 ? 2.346 -4.591 4.905 1.00 91.62 89 PHE A C 1
ATOM 731 O O . PHE A 1 89 ? 3.267 -4.447 4.100 1.00 91.62 89 PHE A O 1
ATOM 738 N N . PHE A 1 90 ? 1.618 -5.712 4.952 1.00 91.19 90 PHE A N 1
ATOM 739 C CA . PHE A 1 90 ? 1.864 -6.840 4.048 1.00 91.19 90 PHE A CA 1
ATOM 740 C C . PHE A 1 90 ? 1.583 -6.491 2.581 1.00 91.19 90 PHE A C 1
ATOM 742 O O . PHE A 1 90 ? 2.354 -6.891 1.712 1.00 91.19 90 PHE A O 1
ATOM 749 N N . LEU A 1 91 ? 0.540 -5.706 2.295 1.00 92.25 91 LEU A N 1
ATOM 750 C CA . LEU A 1 91 ? 0.256 -5.228 0.937 1.00 92.25 91 LEU A CA 1
ATOM 751 C C . LEU A 1 91 ? 1.395 -4.356 0.396 1.00 92.25 91 LEU A C 1
ATOM 753 O O . LEU A 1 91 ? 1.861 -4.579 -0.718 1.00 92.25 91 LEU A O 1
ATOM 757 N N . VAL A 1 92 ? 1.893 -3.406 1.192 1.00 93.62 92 VAL A N 1
ATOM 758 C CA . VAL A 1 92 ? 3.035 -2.558 0.813 1.00 93.62 92 VAL A CA 1
ATOM 759 C C . VAL A 1 92 ? 4.296 -3.395 0.596 1.00 93.62 92 VAL A C 1
ATOM 761 O O . VAL A 1 92 ? 5.035 -3.139 -0.352 1.00 93.62 92 VAL A O 1
ATOM 764 N N . LEU A 1 93 ? 4.529 -4.421 1.419 1.00 95.56 93 LEU A N 1
ATOM 765 C CA . LEU A 1 93 ? 5.660 -5.333 1.249 1.00 95.56 93 LEU A CA 1
ATOM 766 C C . LEU A 1 93 ? 5.585 -6.099 -0.080 1.00 95.56 93 LEU A C 1
ATOM 768 O O . LEU A 1 93 ? 6.592 -6.202 -0.778 1.00 95.56 93 LEU A O 1
ATOM 772 N N . ILE A 1 94 ? 4.404 -6.597 -0.456 1.00 95.19 94 ILE A N 1
ATOM 773 C CA . ILE A 1 94 ? 4.192 -7.262 -1.750 1.00 95.19 94 ILE A CA 1
ATOM 774 C C . ILE A 1 94 ? 4.472 -6.283 -2.894 1.00 95.19 94 ILE A C 1
ATOM 776 O O . ILE A 1 94 ? 5.257 -6.607 -3.785 1.00 95.19 94 ILE A O 1
ATOM 780 N N . ILE A 1 95 ? 3.908 -5.071 -2.846 1.00 97.12 95 ILE A N 1
ATOM 781 C CA . ILE A 1 95 ? 4.155 -4.036 -3.864 1.00 97.12 95 ILE A CA 1
ATOM 782 C C . ILE A 1 95 ? 5.653 -3.741 -3.983 1.00 97.12 95 ILE A C 1
ATOM 784 O O . ILE A 1 95 ? 6.175 -3.659 -5.091 1.00 97.12 95 ILE A O 1
ATOM 788 N N . PHE A 1 96 ? 6.362 -3.625 -2.860 1.00 97.81 96 PHE A N 1
ATOM 789 C CA . PHE A 1 96 ? 7.799 -3.365 -2.848 1.00 97.81 96 PHE A CA 1
ATOM 790 C C . PHE A 1 96 ? 8.607 -4.482 -3.523 1.00 97.81 96 PHE A C 1
ATOM 792 O O . PHE A 1 96 ? 9.493 -4.192 -4.325 1.00 97.81 96 PHE A O 1
ATOM 799 N N . ILE A 1 97 ? 8.291 -5.751 -3.247 1.00 97.81 97 ILE A N 1
ATOM 800 C CA . ILE A 1 97 ? 8.975 -6.896 -3.870 1.00 97.81 97 ILE A CA 1
ATOM 801 C C . ILE A 1 97 ? 8.791 -6.868 -5.392 1.00 97.81 97 ILE A C 1
ATOM 803 O O . ILE A 1 97 ? 9.773 -6.953 -6.130 1.00 97.81 97 ILE A O 1
ATOM 807 N N . PHE A 1 98 ? 7.556 -6.693 -5.869 1.00 98.06 98 PHE A N 1
ATOM 808 C CA . PHE A 1 98 ? 7.281 -6.601 -7.305 1.00 98.06 98 PHE A CA 1
ATOM 809 C C . PHE A 1 98 ? 7.941 -5.371 -7.938 1.00 98.06 98 PHE A C 1
ATOM 811 O O . PHE A 1 98 ? 8.525 -5.487 -9.012 1.00 98.06 98 PHE A O 1
ATOM 818 N N . ALA A 1 99 ? 7.934 -4.221 -7.261 1.00 98.31 99 ALA A N 1
ATOM 819 C CA . ALA A 1 99 ? 8.592 -3.007 -7.739 1.00 98.31 99 ALA A CA 1
ATOM 820 C C . ALA A 1 99 ? 10.089 -3.227 -8.001 1.00 98.31 99 ALA A C 1
ATOM 822 O O . ALA A 1 99 ? 10.592 -2.813 -9.042 1.00 98.31 99 ALA A O 1
ATOM 823 N N . VAL A 1 100 ? 10.796 -3.915 -7.098 1.00 98.12 100 VAL A N 1
ATOM 824 C CA . VAL A 1 100 ? 12.217 -4.250 -7.289 1.00 98.12 100 VAL A CA 1
ATOM 825 C C . VAL A 1 100 ? 12.410 -5.182 -8.486 1.00 98.12 100 VAL A C 1
ATOM 827 O O . VAL A 1 100 ? 13.319 -4.956 -9.284 1.00 98.12 100 VAL A O 1
ATOM 830 N N . ILE A 1 101 ? 11.556 -6.197 -8.648 1.00 97.81 101 ILE A N 1
ATOM 831 C CA . ILE A 1 101 ? 11.630 -7.136 -9.780 1.00 97.81 101 ILE A CA 1
ATOM 832 C C . ILE A 1 101 ? 11.446 -6.396 -11.111 1.00 97.81 101 ILE A C 1
ATOM 834 O O . ILE A 1 101 ? 12.261 -6.560 -12.019 1.00 97.81 101 ILE A O 1
ATOM 838 N N . PHE A 1 102 ? 10.416 -5.553 -11.215 1.00 97.81 102 PHE A N 1
ATOM 839 C CA . PHE A 1 102 ? 10.134 -4.794 -12.431 1.00 97.81 102 PHE A CA 1
ATOM 840 C C . PHE A 1 102 ? 11.225 -3.780 -12.745 1.00 97.81 102 PHE A C 1
ATOM 842 O O . PHE A 1 102 ? 11.708 -3.764 -13.867 1.00 97.81 102 PHE A O 1
ATOM 849 N N . VAL A 1 103 ? 11.677 -2.989 -11.767 1.00 97.88 103 VAL A N 1
ATOM 850 C CA . VAL A 1 103 ? 12.770 -2.024 -11.982 1.00 97.88 103 VAL A CA 1
ATOM 851 C C . VAL A 1 103 ? 14.044 -2.729 -12.436 1.00 97.88 103 VAL A C 1
ATOM 853 O O . VAL A 1 103 ? 14.718 -2.234 -13.331 1.00 97.88 103 VAL A O 1
ATOM 856 N N . THR A 1 104 ? 14.353 -3.901 -11.876 1.00 96.38 104 THR A N 1
ATOM 857 C CA . THR A 1 104 ? 15.512 -4.692 -12.318 1.00 96.38 104 THR A CA 1
ATOM 858 C C . THR A 1 104 ? 15.377 -5.104 -13.787 1.00 96.38 104 THR A C 1
ATOM 860 O O . THR A 1 104 ? 16.329 -4.950 -14.546 1.00 96.38 104 THR A O 1
ATOM 863 N N . GLY A 1 105 ? 14.189 -5.563 -14.201 1.00 95.25 105 GLY A N 1
ATOM 864 C CA . GLY A 1 105 ? 13.897 -5.901 -15.599 1.00 95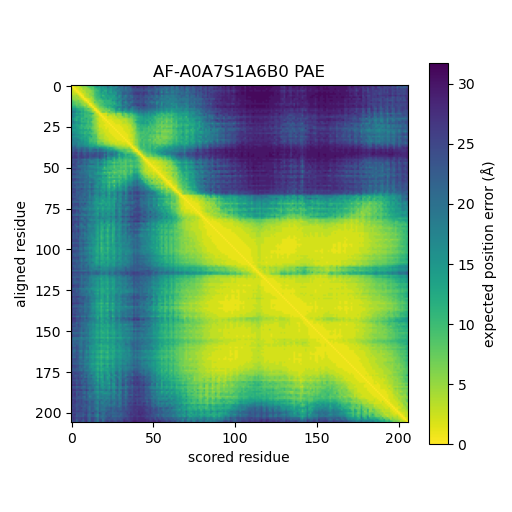.25 105 GLY A CA 1
ATOM 865 C C . GLY A 1 105 ? 13.953 -4.700 -16.542 1.00 95.25 105 GLY A C 1
ATOM 866 O O . GLY A 1 105 ? 14.528 -4.783 -17.625 1.00 95.25 105 GLY A O 1
ATOM 867 N N . VAL A 1 106 ? 13.417 -3.559 -16.106 1.00 96.38 106 VAL A N 1
ATOM 868 C CA . VAL A 1 106 ? 13.466 -2.301 -16.859 1.00 96.38 106 VAL A CA 1
ATOM 869 C C . VAL A 1 106 ? 14.905 -1.849 -17.056 1.00 96.38 106 VAL A C 1
ATOM 871 O O . VAL A 1 106 ? 15.273 -1.528 -18.176 1.00 96.38 106 VAL A O 1
ATOM 874 N N . ILE A 1 107 ? 15.742 -1.862 -16.015 1.00 95.50 107 ILE A N 1
ATOM 875 C CA . ILE A 1 107 ? 17.156 -1.480 -16.144 1.00 95.50 107 ILE A CA 1
ATOM 876 C C . ILE A 1 107 ? 17.852 -2.359 -17.187 1.00 95.50 107 ILE A C 1
ATOM 878 O O . ILE A 1 107 ? 18.479 -1.819 -18.091 1.00 95.50 107 ILE A O 1
ATOM 882 N N . SER A 1 108 ? 17.671 -3.685 -17.126 1.00 94.12 108 SER A N 1
ATOM 883 C CA . SER A 1 108 ? 18.272 -4.586 -18.119 1.00 94.12 108 SER A CA 1
ATOM 884 C C . SER A 1 108 ? 17.770 -4.348 -19.542 1.00 94.12 108 SER A C 1
ATOM 886 O O . SER A 1 108 ? 18.538 -4.485 -20.483 1.00 94.12 108 SER A O 1
ATOM 888 N N . TYR A 1 109 ? 16.503 -3.969 -19.711 1.00 94.12 109 TYR A N 1
ATOM 889 C CA . TYR A 1 109 ? 15.950 -3.632 -21.021 1.00 94.12 109 TYR A CA 1
ATOM 890 C C . TYR A 1 109 ? 16.519 -2.315 -21.559 1.00 94.12 109 TYR A C 1
ATOM 892 O O . TYR A 1 109 ? 16.882 -2.212 -22.726 1.00 94.12 109 TYR A O 1
ATOM 900 N N . LEU A 1 110 ? 16.621 -1.302 -20.695 1.00 93.94 110 LEU A N 1
ATOM 901 C CA . LEU A 1 110 ? 17.076 0.037 -21.063 1.00 93.94 110 LEU A CA 1
ATOM 902 C C . LEU A 1 110 ? 18.560 0.100 -21.445 1.00 93.94 110 LEU A C 1
ATOM 904 O O . LEU A 1 110 ? 18.937 1.052 -22.128 1.00 93.94 110 LEU A O 1
ATOM 908 N N . ASP A 1 111 ? 19.376 -0.861 -21.004 1.00 93.31 111 ASP A N 1
ATOM 909 C CA . ASP A 1 111 ? 20.794 -0.956 -21.372 1.00 93.31 111 ASP A CA 1
ATOM 910 C C . ASP A 1 111 ? 20.984 -1.326 -22.856 1.00 93.31 111 ASP A C 1
ATOM 912 O O . ASP A 1 111 ? 21.924 -0.845 -23.490 1.00 93.31 111 ASP A O 1
ATOM 916 N N . ASP A 1 112 ? 20.061 -2.110 -23.422 1.00 91.88 112 ASP A N 1
ATOM 917 C CA . ASP A 1 112 ? 20.105 -2.585 -24.813 1.00 91.88 112 ASP A CA 1
ATOM 918 C C . ASP A 1 112 ? 19.114 -1.848 -25.742 1.00 91.88 112 ASP A C 1
ATOM 920 O O . ASP A 1 112 ? 19.085 -2.088 -26.953 1.00 91.88 112 ASP A O 1
ATOM 924 N N . ALA A 1 113 ? 18.295 -0.943 -25.194 1.00 91.12 113 ALA A N 1
ATOM 925 C CA . ALA A 1 113 ? 17.217 -0.284 -25.924 1.00 91.12 113 ALA A CA 1
ATOM 926 C C . ALA A 1 113 ? 17.726 0.734 -26.974 1.00 91.12 113 ALA A C 1
ATOM 928 O O . ALA A 1 113 ? 18.601 1.558 -26.676 1.00 91.12 113 ALA A O 1
ATOM 929 N N . PRO A 1 114 ? 17.149 0.752 -28.193 1.00 90.44 114 PRO A N 1
ATOM 930 C CA . PRO A 1 114 ? 17.422 1.783 -29.192 1.00 90.44 114 PRO A CA 1
ATOM 931 C C . PRO A 1 114 ? 17.054 3.204 -28.713 1.00 90.44 114 PRO A C 1
ATOM 933 O O . PRO A 1 114 ? 16.160 3.360 -27.882 1.00 90.44 114 PRO A O 1
ATOM 936 N N . PRO A 1 115 ? 17.669 4.264 -29.278 1.00 85.12 115 PRO A N 1
ATOM 937 C CA . PRO A 1 115 ? 17.381 5.650 -28.889 1.00 85.12 115 PRO A CA 1
ATOM 938 C C . PRO A 1 115 ? 15.931 6.101 -29.122 1.00 85.12 115 PRO A C 1
ATOM 940 O O . PRO A 1 115 ? 15.444 6.930 -28.363 1.00 85.12 115 PRO A O 1
ATOM 943 N N . ASP A 1 116 ? 15.261 5.553 -30.142 1.00 89.69 116 ASP A N 1
ATOM 944 C CA . ASP A 1 116 ? 13.900 5.929 -30.563 1.00 89.69 116 ASP A CA 1
ATOM 945 C C . ASP A 1 116 ? 12.833 4.905 -30.112 1.00 89.69 116 ASP A C 1
ATOM 947 O O . ASP A 1 116 ? 11.782 4.758 -30.738 1.00 89.69 116 ASP A O 1
ATOM 951 N N . ASP A 1 117 ? 13.115 4.137 -29.056 1.00 92.19 117 ASP A N 1
ATOM 952 C CA . ASP A 1 117 ? 12.190 3.136 -28.523 1.00 92.19 117 ASP A CA 1
ATOM 953 C C . ASP A 1 117 ? 11.126 3.771 -27.605 1.00 92.19 117 ASP A C 1
ATOM 955 O O . ASP A 1 117 ? 11.392 4.167 -26.466 1.00 92.19 117 ASP A O 1
ATOM 959 N N . THR A 1 118 ? 9.883 3.811 -28.087 1.00 91.50 118 THR A N 1
ATOM 960 C CA . THR A 1 118 ? 8.721 4.344 -27.358 1.00 91.50 118 THR A CA 1
ATOM 961 C C . THR A 1 118 ? 8.405 3.572 -26.072 1.00 91.50 118 THR A C 1
ATOM 963 O O . THR A 1 118 ? 7.902 4.143 -25.097 1.00 91.50 118 THR A O 1
ATOM 966 N N . THR A 1 119 ? 8.712 2.273 -26.031 1.00 93.12 119 THR A N 1
ATOM 967 C CA . THR A 1 119 ? 8.545 1.442 -24.832 1.00 93.12 119 THR A CA 1
ATOM 968 C C . THR A 1 119 ? 9.567 1.844 -23.778 1.00 93.12 119 THR A C 1
ATOM 970 O O . THR A 1 119 ? 9.218 2.031 -22.610 1.00 93.12 119 THR A O 1
ATOM 973 N N . ALA A 1 120 ? 10.819 2.060 -24.186 1.00 94.19 120 ALA A N 1
ATOM 974 C CA . ALA A 1 120 ? 11.872 2.535 -23.297 1.00 94.19 120 ALA A CA 1
ATOM 975 C C . ALA A 1 120 ? 11.535 3.908 -22.691 1.00 94.19 120 ALA A C 1
ATOM 977 O O . ALA A 1 120 ? 11.751 4.118 -21.496 1.00 94.19 120 ALA A O 1
ATOM 978 N N . GLU A 1 121 ? 10.964 4.831 -23.470 1.00 93.19 121 GLU A N 1
ATOM 979 C CA . GLU A 1 121 ? 10.481 6.123 -22.961 1.00 93.19 121 GLU A CA 1
ATOM 980 C C . GLU A 1 121 ? 9.395 5.948 -21.892 1.00 93.19 121 GLU A C 1
ATOM 982 O O . GLU A 1 121 ? 9.487 6.525 -20.805 1.00 93.19 121 GLU A O 1
ATOM 987 N N . THR A 1 122 ? 8.408 5.091 -22.161 1.00 93.75 122 THR A N 1
ATOM 988 C CA . THR A 1 122 ? 7.315 4.785 -21.226 1.00 93.75 122 THR A CA 1
ATOM 989 C C . THR A 1 122 ? 7.855 4.198 -19.919 1.00 93.75 122 THR A C 1
ATOM 991 O O . THR A 1 122 ? 7.549 4.686 -18.825 1.00 93.75 122 THR A O 1
ATOM 994 N N . LEU A 1 123 ? 8.732 3.197 -20.006 1.00 95.25 123 LEU A N 1
ATOM 995 C CA . LEU A 1 123 ? 9.334 2.554 -18.839 1.00 95.25 123 LEU A CA 1
ATOM 996 C C . LEU A 1 123 ? 10.226 3.516 -18.037 1.00 95.25 123 LEU A C 1
ATOM 998 O O . LEU A 1 123 ? 10.239 3.442 -16.809 1.00 95.25 123 LEU A O 1
ATOM 1002 N N . ARG A 1 124 ? 10.912 4.472 -18.679 1.00 94.69 124 ARG A N 1
ATOM 1003 C CA . ARG A 1 124 ? 11.682 5.521 -17.981 1.00 94.69 124 ARG A CA 1
ATOM 1004 C C . ARG A 1 124 ? 10.797 6.478 -17.185 1.00 94.69 124 ARG A C 1
ATOM 1006 O O . ARG A 1 124 ? 11.236 6.970 -16.149 1.00 94.69 124 ARG A O 1
ATOM 1013 N N . VAL A 1 125 ? 9.572 6.744 -17.637 1.00 94.81 125 VAL A N 1
ATOM 1014 C CA . VAL A 1 125 ? 8.620 7.607 -16.918 1.00 94.81 125 VAL A CA 1
ATOM 1015 C C . VAL A 1 125 ? 8.042 6.889 -15.698 1.00 94.81 125 VAL A C 1
ATOM 1017 O O . VAL A 1 125 ? 7.997 7.460 -14.607 1.00 94.81 125 VAL A O 1
ATOM 1020 N N . PHE A 1 126 ? 7.630 5.632 -15.863 1.00 96.19 126 PHE A N 1
ATOM 1021 C CA . PHE A 1 126 ? 6.897 4.895 -14.830 1.00 96.19 126 PHE A CA 1
ATOM 1022 C C . PHE A 1 126 ? 7.781 4.069 -13.883 1.00 96.19 126 PHE A C 1
ATOM 1024 O O . PHE A 1 126 ? 7.388 3.826 -12.738 1.00 96.19 126 PHE A O 1
ATOM 1031 N N . PHE A 1 127 ? 8.983 3.679 -14.311 1.00 97.06 127 PHE A N 1
ATOM 1032 C CA . PHE A 1 127 ? 9.930 2.863 -13.542 1.00 97.06 127 PHE A CA 1
ATOM 1033 C C . PHE A 1 127 ? 11.350 3.474 -13.429 1.00 97.06 127 PHE A C 1
ATOM 1035 O O . PHE A 1 127 ? 12.328 2.727 -13.471 1.00 97.06 127 PHE A O 1
ATOM 1042 N N . PRO A 1 128 ? 11.528 4.801 -13.212 1.00 95.94 128 PRO A N 1
ATOM 1043 C CA . PRO A 1 128 ? 12.863 5.399 -13.065 1.00 95.94 128 PRO A CA 1
ATOM 1044 C C . PRO A 1 128 ? 13.563 5.008 -11.754 1.00 95.94 128 PRO A C 1
ATOM 1046 O O . PRO A 1 128 ? 14.777 5.146 -11.620 1.00 95.94 128 PRO A O 1
ATOM 1049 N N . SER A 1 129 ? 12.801 4.583 -10.744 1.00 97.19 129 SER A N 1
ATOM 1050 C CA . SER A 1 129 ? 13.301 4.195 -9.427 1.00 97.19 129 SER A CA 1
ATOM 1051 C C . SER A 1 129 ? 12.328 3.241 -8.739 1.00 97.19 129 SER A C 1
ATOM 1053 O O . SER A 1 129 ? 11.150 3.180 -9.089 1.00 97.19 129 SER A O 1
ATOM 1055 N N . VAL A 1 130 ? 12.790 2.534 -7.702 1.00 97.44 130 VAL A N 1
ATOM 1056 C CA . VAL A 1 130 ? 11.935 1.626 -6.913 1.00 97.44 130 VAL A CA 1
ATOM 1057 C C . VAL A 1 130 ? 10.778 2.370 -6.244 1.00 97.44 130 VAL A C 1
ATOM 1059 O O . VAL A 1 130 ? 9.663 1.860 -6.219 1.00 97.44 130 VAL A O 1
ATOM 1062 N N . SER A 1 131 ? 10.999 3.587 -5.736 1.00 97.19 131 SER A N 1
ATOM 1063 C CA . SER A 1 131 ? 9.926 4.375 -5.116 1.00 97.19 131 SER A CA 1
ATOM 1064 C C . SER A 1 131 ? 8.843 4.765 -6.120 1.00 97.19 131 SER A C 1
ATOM 1066 O O . SER A 1 131 ? 7.658 4.675 -5.804 1.00 97.19 131 SER A O 1
ATOM 1068 N N . MET A 1 132 ? 9.238 5.144 -7.338 1.00 97.56 132 MET A N 1
ATOM 1069 C CA . MET A 1 132 ? 8.286 5.424 -8.410 1.00 97.56 132 MET A CA 1
ATOM 1070 C C . MET A 1 132 ? 7.594 4.157 -8.896 1.00 97.56 132 MET A C 1
ATOM 1072 O O . MET A 1 132 ? 6.388 4.187 -9.082 1.00 97.56 132 MET A O 1
ATOM 1076 N N . ALA A 1 133 ? 8.294 3.028 -8.993 1.00 97.81 133 ALA A N 1
ATOM 1077 C CA . ALA A 1 133 ? 7.679 1.753 -9.342 1.00 97.81 133 ALA A CA 1
ATOM 1078 C C . ALA A 1 133 ? 6.624 1.313 -8.314 1.00 97.81 133 ALA A C 1
ATOM 1080 O O . ALA A 1 133 ? 5.547 0.869 -8.700 1.00 97.81 133 ALA A O 1
ATOM 1081 N N . VAL A 1 134 ? 6.876 1.501 -7.012 1.00 98.00 134 VAL A N 1
ATOM 1082 C CA . VAL A 1 134 ? 5.862 1.289 -5.961 1.00 98.00 134 VAL A CA 1
ATOM 1083 C C . VAL A 1 134 ? 4.633 2.166 -6.209 1.00 98.00 134 VAL A C 1
ATOM 1085 O O . VAL A 1 134 ? 3.507 1.676 -6.126 1.00 98.00 134 VAL A O 1
ATOM 1088 N N . MET A 1 135 ? 4.836 3.444 -6.544 1.00 97.38 135 MET A N 1
ATOM 1089 C CA . MET A 1 135 ? 3.743 4.364 -6.860 1.00 97.38 135 MET A CA 1
ATOM 1090 C C . MET A 1 135 ? 2.985 3.938 -8.124 1.00 97.38 135 MET A C 1
ATOM 1092 O O . MET A 1 135 ? 1.760 3.903 -8.106 1.00 97.38 135 MET A O 1
ATOM 1096 N N . THR A 1 136 ? 3.682 3.562 -9.194 1.00 97.56 136 THR A N 1
ATOM 1097 C CA . THR A 1 136 ? 3.090 3.081 -10.450 1.00 97.56 136 THR A CA 1
ATOM 1098 C C . THR A 1 136 ? 2.248 1.836 -10.222 1.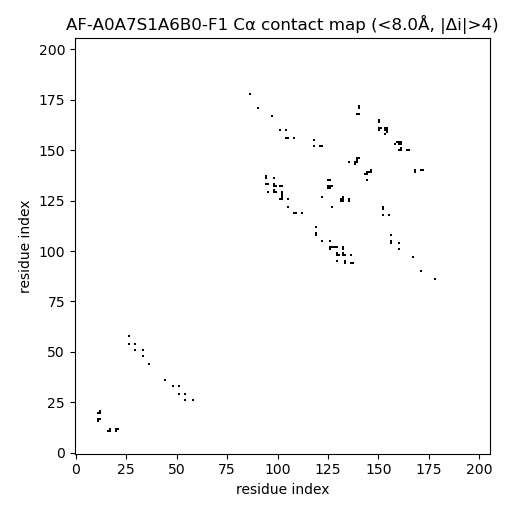00 97.56 136 THR A C 1
ATOM 1100 O O . THR A 1 136 ? 1.082 1.814 -10.593 1.00 97.56 136 THR A O 1
ATOM 1103 N N . LEU A 1 137 ? 2.784 0.829 -9.533 1.00 97.50 137 LEU A N 1
ATOM 1104 C CA . LEU A 1 137 ? 2.046 -0.393 -9.213 1.00 97.50 137 LEU A CA 1
ATOM 1105 C C . LEU A 1 137 ? 0.817 -0.113 -8.336 1.00 97.50 137 LEU A C 1
ATOM 1107 O O . LEU A 1 137 ? -0.240 -0.711 -8.541 1.00 97.50 137 LEU A O 1
ATOM 1111 N N . PHE A 1 138 ? 0.923 0.824 -7.390 1.00 96.38 138 PHE A N 1
ATOM 1112 C CA . PHE A 1 138 ? -0.221 1.293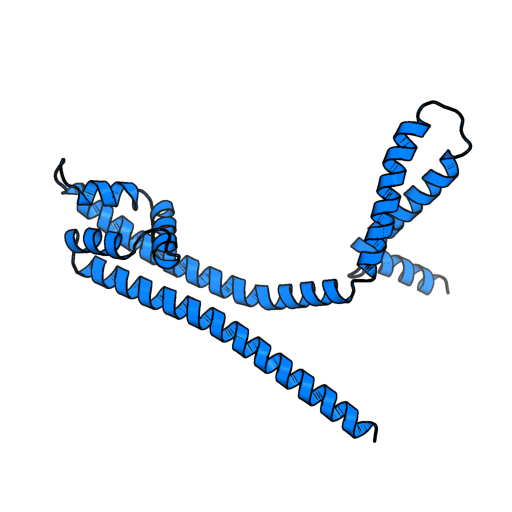 -6.613 1.00 96.38 138 PHE A CA 1
ATOM 1113 C C . PHE A 1 138 ? -1.268 1.998 -7.493 1.00 96.38 138 PHE A C 1
ATOM 1115 O O . PHE A 1 138 ? -2.465 1.730 -7.354 1.00 96.38 138 PHE A O 1
ATOM 1122 N N . MET A 1 139 ? -0.843 2.852 -8.429 1.00 96.31 139 MET A N 1
ATOM 1123 C CA . MET A 1 139 ? -1.723 3.501 -9.408 1.00 96.31 139 MET A CA 1
ATOM 1124 C C . MET A 1 139 ? -2.425 2.481 -10.312 1.00 96.31 139 MET A C 1
ATOM 1126 O O . MET A 1 139 ? -3.617 2.637 -10.560 1.00 96.31 139 MET A O 1
ATOM 1130 N N . SER A 1 140 ? -1.746 1.410 -10.729 1.00 96.31 140 SER A N 1
ATOM 1131 C CA . SER A 1 140 ? -2.334 0.347 -11.558 1.00 96.31 140 SER A CA 1
ATOM 1132 C C . SER A 1 140 ? -3.450 -0.425 -10.848 1.00 96.31 140 SER A C 1
ATOM 1134 O O . SER A 1 140 ? -4.413 -0.838 -11.487 1.00 96.31 140 SER A O 1
ATOM 1136 N N . ILE A 1 141 ? -3.359 -0.605 -9.525 1.00 95.12 141 ILE A N 1
ATOM 1137 C CA . ILE A 1 141 ? -4.417 -1.260 -8.733 1.00 95.12 141 ILE A CA 1
ATOM 1138 C C . ILE A 1 141 ? -5.568 -0.294 -8.439 1.00 95.12 141 ILE A C 1
ATOM 1140 O O . ILE A 1 141 ? -6.732 -0.684 -8.445 1.00 95.12 141 ILE A O 1
ATOM 1144 N N . THR A 1 142 ? -5.246 0.966 -8.141 1.00 94.12 142 THR A N 1
ATOM 1145 C CA . THR A 1 142 ? -6.240 1.978 -7.746 1.00 94.12 142 THR A CA 1
ATOM 1146 C C . THR A 1 142 ? -6.948 2.641 -8.928 1.00 94.12 142 THR A C 1
ATOM 1148 O O . THR A 1 142 ? -7.913 3.372 -8.716 1.00 94.12 142 THR A O 1
ATOM 1151 N N . GLY A 1 143 ? -6.509 2.371 -10.161 1.00 90.81 143 GLY A N 1
ATOM 1152 C CA . GLY A 1 143 ? -7.086 2.931 -11.386 1.00 90.81 143 GLY A CA 1
ATOM 1153 C C . GLY A 1 143 ? -6.565 4.325 -11.745 1.00 90.81 143 GLY A C 1
ATOM 1154 O O . GLY A 1 143 ? -7.219 5.038 -12.499 1.00 90.81 143 GLY A O 1
ATOM 1155 N N . GLY A 1 144 ? -5.413 4.734 -11.203 1.00 93.81 144 GLY A N 1
ATOM 1156 C CA . GLY A 1 144 ? -4.742 5.981 -11.582 1.00 93.81 144 GLY A CA 1
ATOM 1157 C C . GLY A 1 144 ? -4.061 5.904 -12.951 1.00 93.81 144 GLY A C 1
ATOM 1158 O O . GLY A 1 144 ? -4.071 6.879 -13.695 1.00 93.81 144 GLY A O 1
ATOM 1159 N N . VAL A 1 145 ? -3.504 4.739 -13.286 1.00 94.00 145 VAL A N 1
ATOM 1160 C CA . VAL A 1 145 ? -2.928 4.419 -14.601 1.00 94.00 145 VAL A CA 1
ATOM 1161 C C . VAL A 1 145 ? -3.539 3.105 -15.067 1.00 94.00 145 VAL A C 1
ATOM 1163 O O . VAL A 1 145 ? -3.802 2.218 -14.249 1.00 94.00 145 VAL A O 1
ATOM 1166 N N . SER A 1 146 ? -3.791 2.976 -16.370 1.00 95.12 146 SER A N 1
ATOM 1167 C CA . SER A 1 146 ? -4.290 1.726 -16.931 1.00 95.12 146 SER A CA 1
ATOM 1168 C C . SER A 1 146 ? -3.235 0.634 -16.766 1.00 95.12 146 SER A C 1
ATOM 1170 O O . SER A 1 146 ? -2.127 0.740 -17.287 1.00 95.12 146 SER A O 1
ATOM 1172 N N . TRP A 1 147 ? -3.573 -0.442 -16.053 1.00 95.12 147 TRP A N 1
ATOM 1173 C CA . TRP A 1 147 ? -2.670 -1.587 -15.904 1.00 95.12 147 TRP A CA 1
ATOM 1174 C C . TRP A 1 147 ? -2.339 -2.236 -17.258 1.00 95.12 147 TRP A C 1
ATOM 1176 O O . TRP A 1 147 ? -1.259 -2.803 -17.395 1.00 95.12 147 TRP A O 1
ATOM 1186 N N . TRP A 1 148 ? -3.223 -2.085 -18.254 1.00 95.44 148 TRP A N 1
ATOM 1187 C CA . TRP A 1 148 ? -3.004 -2.531 -19.630 1.00 95.44 148 TRP A CA 1
ATOM 1188 C C . TRP A 1 148 ? -1.816 -1.824 -20.296 1.00 95.44 148 TRP A C 1
ATOM 1190 O O . TRP A 1 148 ? -1.002 -2.478 -20.933 1.00 95.44 148 TRP A O 1
ATOM 1200 N N . GLU A 1 149 ? -1.663 -0.509 -20.101 1.00 93.81 149 GLU A N 1
ATOM 1201 C CA . GLU A 1 149 ? -0.529 0.248 -20.666 1.00 93.81 149 GLU A CA 1
ATOM 1202 C C . GLU A 1 149 ? 0.807 -0.257 -20.108 1.00 93.81 149 GLU A C 1
ATOM 1204 O O . GLU A 1 149 ? 1.805 -0.341 -20.821 1.00 93.81 149 GLU A O 1
ATOM 1209 N N . MET A 1 150 ? 0.822 -0.627 -18.824 1.00 95.75 150 MET A N 1
ATOM 1210 C CA . MET A 1 150 ? 2.005 -1.219 -18.204 1.00 95.75 150 MET A CA 1
ATOM 1211 C C . MET A 1 150 ? 2.252 -2.637 -18.729 1.00 95.75 150 MET A C 1
ATOM 1213 O O . MET A 1 150 ? 3.399 -3.005 -18.959 1.00 95.75 150 MET A O 1
ATOM 1217 N N . GLU A 1 151 ? 1.201 -3.439 -18.914 1.00 96.62 151 GLU A N 1
ATOM 1218 C CA . GLU A 1 151 ? 1.315 -4.799 -19.447 1.00 96.62 151 GLU A CA 1
ATOM 1219 C C . GLU A 1 151 ? 1.903 -4.799 -20.857 1.00 96.62 151 GLU A C 1
ATOM 1221 O O . GLU A 1 151 ? 2.861 -5.526 -21.103 1.00 96.62 151 GLU A O 1
ATOM 1226 N N . GLU A 1 152 ? 1.384 -3.951 -21.745 1.00 95.56 152 GLU A N 1
ATOM 1227 C CA . GLU A 1 152 ? 1.875 -3.801 -23.115 1.00 95.56 152 GLU A CA 1
ATOM 1228 C C . GLU A 1 152 ? 3.371 -3.460 -23.125 1.00 95.56 152 GLU A C 1
ATOM 1230 O O . GLU A 1 152 ? 4.158 -4.153 -23.768 1.00 95.56 152 GLU A O 1
ATOM 1235 N N . ALA A 1 153 ? 3.796 -2.498 -22.297 1.00 95.06 153 ALA A N 1
ATOM 1236 C CA . ALA A 1 153 ? 5.208 -2.152 -22.161 1.00 95.06 153 ALA A CA 1
ATOM 1237 C C . ALA A 1 153 ? 6.068 -3.309 -21.612 1.00 95.06 153 ALA A C 1
ATOM 1239 O O . ALA A 1 153 ? 7.199 -3.506 -22.053 1.00 95.06 153 ALA A O 1
ATOM 1240 N N . PHE A 1 154 ? 5.561 -4.096 -20.657 1.00 96.19 154 PHE A N 1
ATOM 1241 C CA . PHE A 1 154 ? 6.305 -5.232 -20.101 1.00 96.19 154 PHE A CA 1
ATOM 1242 C C . PHE A 1 154 ? 6.350 -6.452 -21.022 1.00 96.19 154 PHE A C 1
ATOM 1244 O O . PHE A 1 154 ? 7.305 -7.225 -20.930 1.00 96.19 154 PHE A O 1
ATOM 1251 N N . LEU A 1 155 ? 5.368 -6.639 -21.904 1.00 95.50 155 LEU A N 1
ATOM 1252 C CA . LEU A 1 155 ? 5.381 -7.710 -22.902 1.00 95.50 155 LEU A CA 1
ATOM 1253 C C . LEU A 1 155 ? 6.492 -7.512 -23.941 1.00 95.50 155 LEU A C 1
ATOM 1255 O O . LEU A 1 155 ? 7.105 -8.503 -24.338 1.00 95.50 155 LEU A O 1
ATOM 1259 N N . GLU A 1 156 ? 6.795 -6.261 -24.298 1.00 92.44 156 GLU A N 1
ATOM 1260 C CA . GLU A 1 156 ? 7.936 -5.900 -25.155 1.00 92.44 156 GLU A CA 1
ATOM 1261 C C . GLU A 1 156 ? 9.291 -6.185 -24.482 1.00 92.44 156 GLU A C 1
ATOM 1263 O O . GLU A 1 156 ? 10.250 -6.574 -25.145 1.00 92.44 156 GLU A O 1
ATOM 1268 N N . VAL A 1 157 ? 9.371 -6.079 -23.148 1.00 92.56 157 VAL A N 1
ATOM 1269 C CA . VAL A 1 157 ? 10.567 -6.498 -22.394 1.00 92.56 157 VAL A CA 1
ATOM 1270 C C . VAL A 1 157 ? 10.704 -8.020 -22.404 1.00 92.56 157 VAL A C 1
ATOM 1272 O O . VAL A 1 157 ? 11.751 -8.568 -22.747 1.00 92.56 157 VAL A O 1
ATOM 1275 N N . SER A 1 158 ? 9.662 -8.719 -21.951 1.00 94.75 158 SER A N 1
ATOM 1276 C CA . SER A 1 158 ? 9.535 -10.176 -22.009 1.00 94.75 158 SER A CA 1
ATOM 1277 C C . SER A 1 158 ? 8.156 -10.595 -21.516 1.00 94.75 158 SER A C 1
ATOM 1279 O O . SER A 1 158 ? 7.662 -10.104 -20.498 1.00 94.75 158 SER A O 1
ATOM 1281 N N . TRP A 1 159 ? 7.588 -11.624 -22.148 1.00 96.19 159 TRP A N 1
ATOM 1282 C CA . TRP A 1 159 ? 6.312 -12.223 -21.747 1.00 96.19 159 TRP A CA 1
ATOM 1283 C C . TRP A 1 159 ? 6.240 -12.576 -20.250 1.00 96.19 159 TRP A C 1
ATOM 1285 O O . TRP A 1 159 ? 5.163 -12.532 -19.656 1.00 96.19 159 TRP A O 1
ATOM 1295 N N . ILE A 1 160 ? 7.378 -12.898 -19.617 1.00 96.94 160 ILE A N 1
ATOM 1296 C CA . ILE A 1 160 ? 7.420 -13.259 -18.197 1.00 96.94 160 ILE A CA 1
ATOM 1297 C C . ILE A 1 160 ? 7.072 -12.072 -17.290 1.00 96.94 160 ILE A C 1
ATOM 1299 O O . ILE A 1 160 ? 6.387 -12.261 -16.287 1.00 96.94 160 ILE A O 1
ATOM 1303 N N . TYR A 1 161 ? 7.483 -10.850 -17.651 1.00 96.38 161 TYR A N 1
ATOM 1304 C CA . TYR A 1 161 ? 7.142 -9.643 -16.894 1.00 96.38 161 TYR A CA 1
ATOM 1305 C C . TYR A 1 161 ? 5.664 -9.290 -17.062 1.00 96.38 161 TYR A C 1
ATOM 1307 O O . TYR A 1 161 ? 5.024 -8.934 -16.074 1.00 96.38 161 TYR A O 1
ATOM 1315 N N . GLY A 1 162 ? 5.097 -9.485 -18.258 1.00 96.44 162 GLY A N 1
ATOM 1316 C CA . GLY A 1 162 ? 3.652 -9.359 -18.477 1.00 96.44 162 GLY A CA 1
ATOM 1317 C C . GLY A 1 162 ? 2.850 -10.307 -17.577 1.00 96.44 162 GLY A C 1
ATOM 1318 O O . GLY A 1 162 ? 1.988 -9.870 -16.814 1.00 96.44 162 GLY A O 1
ATOM 1319 N N . VAL A 1 163 ? 3.208 -11.597 -17.551 1.00 97.44 163 VAL A N 1
ATOM 1320 C CA . VAL A 1 163 ? 2.556 -12.588 -16.671 1.00 97.44 163 VAL A CA 1
ATOM 1321 C C . VAL A 1 163 ? 2.701 -12.221 -15.190 1.00 97.44 163 VAL A C 1
ATOM 1323 O O . VAL A 1 163 ? 1.734 -12.326 -14.432 1.00 97.44 163 VAL A O 1
ATOM 1326 N N . LEU A 1 164 ? 3.884 -11.769 -14.762 1.00 97.62 164 LEU A N 1
ATOM 1327 C CA . LEU A 1 164 ? 4.108 -11.321 -13.385 1.00 97.62 164 LEU A CA 1
ATOM 1328 C C . LEU A 1 164 ? 3.229 -10.120 -13.018 1.00 97.62 164 LEU A C 1
ATOM 1330 O O . LEU A 1 164 ? 2.723 -10.075 -11.895 1.00 97.62 164 LEU A O 1
ATOM 1334 N N . LEU A 1 165 ? 3.017 -9.176 -13.940 1.00 97.25 165 LEU A N 1
ATOM 1335 C CA . LEU A 1 165 ? 2.158 -8.016 -13.707 1.00 97.25 165 LEU A CA 1
ATOM 1336 C C . LEU A 1 165 ? 0.698 -8.437 -13.540 1.00 97.25 165 LEU A C 1
ATOM 1338 O O . LEU A 1 165 ? 0.050 -8.008 -12.587 1.00 97.25 165 LEU A O 1
ATOM 1342 N N . VAL A 1 166 ? 0.192 -9.325 -14.396 1.00 97.06 166 VAL A N 1
ATOM 1343 C CA . VAL A 1 166 ? -1.180 -9.842 -14.278 1.00 97.06 166 VAL A CA 1
ATOM 1344 C C . VAL A 1 166 ? -1.377 -10.574 -12.952 1.00 97.06 166 VAL A C 1
ATOM 1346 O O . VAL A 1 166 ? -2.348 -10.318 -12.242 1.00 97.06 166 VAL A O 1
ATOM 1349 N N . VAL A 1 167 ? -0.432 -11.438 -12.566 1.00 97.25 167 VAL A N 1
ATOM 1350 C CA . VAL A 1 167 ? -0.471 -12.145 -11.274 1.00 97.25 167 VAL A CA 1
ATOM 1351 C C . VAL A 1 167 ? -0.488 -11.151 -10.114 1.00 97.25 167 VAL A C 1
ATOM 1353 O O . VAL A 1 167 ? -1.296 -11.304 -9.196 1.00 97.25 167 VAL A O 1
ATOM 1356 N N . PHE A 1 168 ? 0.354 -10.118 -10.162 1.00 97.44 168 PHE A N 1
ATOM 1357 C CA . PHE A 1 168 ? 0.359 -9.040 -9.178 1.00 97.44 168 PHE A CA 1
ATOM 1358 C C . PHE A 1 168 ? -1.012 -8.357 -9.080 1.00 97.44 168 PHE A C 1
ATOM 1360 O O . PHE A 1 168 ? -1.564 -8.270 -7.983 1.00 97.44 168 PHE A O 1
ATOM 1367 N N . ILE A 1 169 ? -1.599 -7.936 -10.205 1.00 96.81 169 ILE A N 1
ATOM 1368 C CA . ILE A 1 169 ? -2.916 -7.285 -10.233 1.00 96.81 169 ILE A CA 1
ATOM 1369 C C . ILE A 1 169 ? -3.990 -8.209 -9.649 1.00 96.81 169 ILE A C 1
ATOM 1371 O O . ILE A 1 169 ? -4.735 -7.789 -8.764 1.00 96.81 169 ILE A O 1
ATOM 1375 N N . CYS A 1 170 ? -4.040 -9.478 -10.062 1.00 95.88 170 CYS A N 1
ATOM 1376 C CA . CYS A 1 170 ? -5.000 -10.446 -9.532 1.00 95.88 170 CYS A CA 1
ATOM 1377 C C . CYS A 1 170 ? -4.864 -10.616 -8.014 1.00 95.88 170 CYS A C 1
ATOM 1379 O O . CYS A 1 170 ? -5.859 -10.517 -7.296 1.00 95.88 170 CYS A O 1
ATOM 1381 N N . VA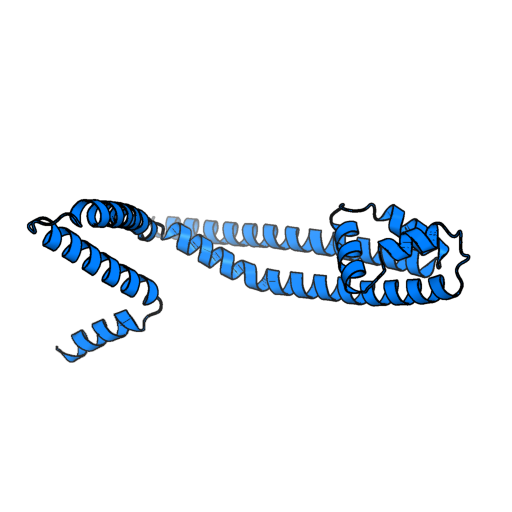L A 1 171 ? -3.646 -10.839 -7.513 1.00 94.50 171 VAL A N 1
ATOM 1382 C CA . VAL A 1 171 ? -3.389 -11.016 -6.076 1.00 94.50 171 VAL A CA 1
ATOM 1383 C C . VAL A 1 171 ? -3.801 -9.772 -5.297 1.00 94.50 171 VAL A C 1
ATOM 1385 O O . VAL A 1 171 ? -4.471 -9.891 -4.273 1.00 94.50 171 VAL A O 1
ATOM 1388 N N . MET A 1 172 ? -3.450 -8.584 -5.781 1.00 95.19 172 MET A N 1
ATOM 1389 C CA . MET A 1 172 ? -3.715 -7.329 -5.081 1.00 95.19 172 MET A CA 1
ATOM 1390 C C . MET A 1 172 ? -5.199 -6.959 -5.081 1.00 95.19 172 MET A C 1
ATOM 1392 O O . MET A 1 172 ? -5.721 -6.550 -4.043 1.00 95.19 172 MET A O 1
ATOM 1396 N N . VAL A 1 173 ? -5.906 -7.167 -6.195 1.00 93.00 173 VAL A N 1
ATOM 1397 C CA . VAL A 1 173 ? -7.359 -6.960 -6.274 1.00 93.00 173 VAL A CA 1
ATOM 1398 C C . VAL A 1 173 ? -8.093 -7.954 -5.374 1.00 93.00 173 VAL A C 1
ATOM 1400 O O . VAL A 1 173 ? -8.951 -7.548 -4.591 1.00 93.00 173 VAL A O 1
ATOM 1403 N N . ILE A 1 174 ? -7.726 -9.239 -5.407 1.00 93.19 174 ILE A N 1
ATOM 1404 C CA . ILE A 1 174 ? -8.320 -10.257 -4.527 1.00 93.19 174 ILE A CA 1
ATOM 1405 C C . ILE A 1 174 ? -8.039 -9.929 -3.057 1.00 93.19 174 ILE A C 1
ATOM 1407 O O . ILE A 1 174 ? -8.945 -10.008 -2.232 1.00 93.19 174 ILE A O 1
ATOM 1411 N N . ALA A 1 175 ? -6.815 -9.526 -2.710 1.00 91.25 175 ALA A N 1
ATOM 1412 C CA . ALA A 1 175 ? -6.461 -9.164 -1.341 1.00 91.25 175 ALA A CA 1
ATOM 1413 C C . ALA A 1 175 ? -7.245 -7.937 -0.847 1.00 91.25 175 ALA A C 1
ATOM 1415 O O . ALA A 1 175 ? -7.739 -7.941 0.284 1.00 91.25 175 ALA A O 1
ATOM 1416 N N . ALA A 1 176 ? -7.420 -6.918 -1.692 1.00 88.19 176 ALA A N 1
ATOM 1417 C CA . ALA A 1 176 ? -8.235 -5.748 -1.374 1.00 88.19 176 ALA A CA 1
ATOM 1418 C C . ALA A 1 176 ? -9.708 -6.131 -1.145 1.00 88.19 176 ALA A C 1
ATOM 1420 O O . ALA A 1 176 ? -10.281 -5.787 -0.110 1.00 88.19 176 ALA A O 1
ATOM 1421 N N . LEU A 1 177 ? -10.299 -6.912 -2.055 1.00 90.25 177 LEU A N 1
ATOM 1422 C CA . LEU A 1 177 ? -11.681 -7.391 -1.936 1.00 90.25 177 LEU A CA 1
ATOM 1423 C C . LEU A 1 177 ? -11.881 -8.273 -0.697 1.00 90.25 177 LEU A C 1
ATOM 1425 O O . LEU A 1 177 ? -12.869 -8.115 0.023 1.00 90.25 177 LEU A O 1
ATOM 1429 N N . ASN A 1 178 ? -10.930 -9.160 -0.402 1.00 89.44 178 ASN A N 1
ATOM 1430 C CA . ASN A 1 178 ? -10.969 -10.015 0.783 1.00 89.44 178 ASN A CA 1
ATOM 1431 C C . ASN A 1 178 ? -10.856 -9.204 2.075 1.00 89.44 178 ASN A C 1
ATOM 1433 O O . ASN A 1 178 ? -11.543 -9.519 3.041 1.00 89.44 178 ASN A O 1
ATOM 1437 N N . THR A 1 179 ? -10.046 -8.143 2.093 1.00 87.12 179 THR A N 1
ATOM 1438 C CA . THR A 1 179 ? -9.920 -7.252 3.258 1.00 87.12 179 THR A CA 1
ATOM 1439 C C . THR A 1 179 ? -11.243 -6.547 3.549 1.00 87.12 179 THR A C 1
ATOM 1441 O O . THR A 1 179 ? -11.714 -6.566 4.683 1.00 87.12 179 THR A O 1
ATOM 1444 N N . VAL A 1 180 ? -11.887 -5.995 2.517 1.00 85.12 180 VAL A N 1
ATOM 1445 C CA . VAL A 1 180 ? -13.198 -5.338 2.638 1.00 85.12 180 VAL A CA 1
ATOM 1446 C C . VAL A 1 180 ? -14.280 -6.336 3.068 1.00 85.12 180 VAL A C 1
ATOM 1448 O O . VAL A 1 180 ? -15.074 -6.064 3.970 1.00 85.12 180 VAL A O 1
ATOM 1451 N N . THR A 1 181 ? -14.285 -7.529 2.475 1.00 87.50 181 THR A N 1
ATOM 1452 C CA . THR A 1 181 ? -15.229 -8.592 2.845 1.00 87.50 181 THR A CA 1
ATOM 1453 C C . THR A 1 181 ? -15.038 -9.011 4.301 1.00 87.50 181 THR A C 1
ATOM 1455 O O . THR A 1 181 ? -16.013 -9.114 5.040 1.00 87.50 181 THR A O 1
ATOM 1458 N N . ALA A 1 182 ? -13.792 -9.188 4.749 1.00 86.38 182 ALA A N 1
ATOM 1459 C CA . ALA A 1 182 ? -13.479 -9.545 6.129 1.00 86.38 182 ALA A CA 1
ATOM 1460 C C . ALA A 1 182 ? -13.977 -8.488 7.124 1.00 86.38 182 ALA A C 1
ATOM 1462 O O . ALA A 1 182 ? -14.529 -8.855 8.162 1.00 86.38 182 ALA A O 1
ATOM 1463 N N . THR A 1 1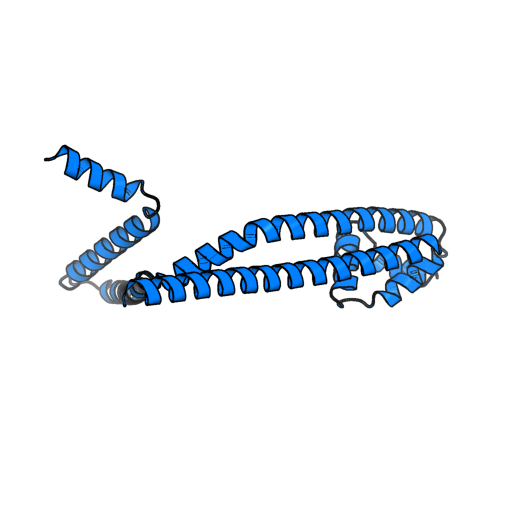83 ? -13.852 -7.195 6.802 1.00 81.06 183 THR A N 1
ATOM 1464 C CA . THR A 1 183 ? -14.395 -6.127 7.656 1.00 81.06 183 THR A CA 1
ATOM 1465 C C . THR A 1 183 ? -15.917 -6.197 7.766 1.00 81.06 183 THR A C 1
ATOM 1467 O O . THR A 1 183 ? -16.432 -6.256 8.877 1.00 81.06 183 THR A O 1
ATOM 1470 N N . PHE A 1 184 ? -16.641 -6.329 6.648 1.00 80.44 184 PHE A N 1
ATOM 1471 C CA . PHE A 1 184 ? -18.106 -6.433 6.682 1.00 80.44 184 PHE A CA 1
ATOM 1472 C C . PHE A 1 184 ? -18.601 -7.688 7.405 1.00 80.44 184 PHE A C 1
ATOM 1474 O O . PHE A 1 184 ? -19.596 -7.640 8.127 1.00 80.44 184 PHE A O 1
ATOM 1481 N N . VAL A 1 185 ? -17.909 -8.816 7.228 1.00 87.81 185 VAL A N 1
ATOM 1482 C CA . VAL A 1 185 ? -18.232 -10.064 7.929 1.00 87.81 185 VAL A CA 1
ATOM 1483 C C . VAL A 1 185 ? -18.013 -9.909 9.433 1.00 87.81 185 VAL A C 1
ATOM 1485 O O . VAL A 1 185 ? -18.846 -10.366 10.212 1.00 87.81 185 VAL A O 1
ATOM 1488 N N . THR A 1 186 ? -16.936 -9.240 9.848 1.00 83.94 186 THR A N 1
ATOM 1489 C CA . THR A 1 186 ? -16.653 -8.987 11.270 1.00 83.94 186 THR A CA 1
ATOM 1490 C C . THR A 1 186 ? -17.740 -8.114 11.897 1.00 83.94 186 THR A C 1
ATOM 1492 O O . THR A 1 186 ? -18.305 -8.500 12.919 1.00 83.94 186 THR A O 1
ATOM 1495 N N . ASP A 1 187 ? -18.120 -7.019 11.235 1.00 80.56 187 ASP A N 1
ATOM 1496 C CA . ASP A 1 187 ? -19.188 -6.126 11.702 1.00 80.56 187 ASP A CA 1
ATOM 1497 C C . ASP A 1 187 ? -20.541 -6.855 11.808 1.00 80.56 187 ASP A C 1
ATOM 1499 O O . ASP A 1 187 ? -21.283 -6.680 12.777 1.00 80.56 187 ASP A O 1
ATOM 1503 N N . ALA A 1 188 ? -20.864 -7.723 10.841 1.00 84.69 188 ALA A N 1
ATOM 1504 C CA . ALA A 1 188 ? -22.090 -8.521 10.863 1.00 84.69 188 ALA A CA 1
ATOM 1505 C C . ALA A 1 188 ? -22.113 -9.536 12.021 1.00 84.69 188 ALA A C 1
ATOM 1507 O O . ALA A 1 188 ? -23.158 -9.740 12.644 1.00 84.69 188 ALA A O 1
ATOM 1508 N N . ILE A 1 189 ? -20.969 -10.162 12.324 1.00 87.62 189 ILE A N 1
ATOM 1509 C CA . ILE A 1 189 ? -20.826 -11.088 13.456 1.00 87.62 189 ILE A CA 1
ATOM 1510 C C . ILE A 1 189 ? -20.987 -10.341 14.784 1.00 87.62 189 ILE A C 1
ATOM 1512 O O . ILE A 1 189 ? -21.713 -10.822 15.657 1.00 87.62 189 ILE A O 1
ATOM 1516 N N . GLU A 1 190 ? -20.357 -9.173 14.937 1.00 85.50 190 GLU A N 1
ATOM 1517 C CA . GLU A 1 190 ? -20.484 -8.346 16.144 1.00 85.50 190 GLU A CA 1
ATOM 1518 C C . GLU A 1 190 ? -21.932 -7.889 16.362 1.00 85.50 190 GLU A C 1
ATOM 1520 O O . GLU A 1 190 ? -22.469 -8.048 17.462 1.00 85.50 190 GLU A O 1
ATOM 1525 N N . LEU A 1 191 ? -22.611 -7.422 15.309 1.00 82.94 191 LEU A N 1
ATOM 1526 C CA . LEU A 1 191 ? -24.013 -7.007 15.386 1.00 82.94 191 LEU A CA 1
ATOM 1527 C C . LEU A 1 191 ? -24.941 -8.168 15.782 1.00 82.94 191 LEU A C 1
ATOM 1529 O O . LEU A 1 191 ? -25.806 -8.007 16.643 1.00 82.94 191 LEU A O 1
ATOM 1533 N N . ALA A 1 192 ? -24.743 -9.353 15.197 1.00 88.88 192 ALA A N 1
ATOM 1534 C CA . ALA A 1 192 ? -25.522 -10.544 15.532 1.00 88.88 192 ALA A CA 1
ATOM 1535 C C . ALA A 1 192 ? -25.268 -11.037 16.970 1.00 88.88 192 ALA A C 1
ATOM 1537 O O . ALA A 1 192 ? -26.170 -11.591 17.604 1.00 88.88 192 ALA A O 1
ATOM 1538 N N . ALA A 1 193 ? -24.053 -10.854 17.497 1.00 88.06 193 ALA A N 1
ATOM 1539 C CA . ALA A 1 193 ? -23.728 -11.175 18.885 1.00 88.06 193 ALA A CA 1
ATOM 1540 C C . ALA A 1 193 ? -24.426 -10.217 19.864 1.00 88.06 193 ALA A C 1
ATOM 1542 O O . ALA A 1 193 ? -25.031 -10.678 20.834 1.00 88.06 193 ALA A O 1
ATOM 1543 N N . MET A 1 194 ? -24.415 -8.913 19.569 1.00 86.81 194 MET A N 1
ATOM 1544 C CA . MET A 1 194 ? -25.110 -7.898 20.368 1.00 86.81 194 MET A CA 1
ATOM 1545 C C . MET A 1 194 ? -26.626 -8.139 20.420 1.00 86.81 194 MET A C 1
ATOM 1547 O O . MET A 1 194 ? -27.224 -8.050 21.491 1.00 86.81 194 MET A O 1
ATOM 1551 N N . ASP A 1 195 ? -27.253 -8.492 19.294 1.00 87.88 195 ASP A N 1
ATOM 1552 C CA . ASP A 1 195 ? -28.700 -8.750 19.226 1.00 87.88 195 ASP A CA 1
ATOM 1553 C C . ASP A 1 195 ? -29.133 -9.952 20.092 1.00 87.88 195 ASP A C 1
ATOM 1555 O O . ASP A 1 195 ? -30.146 -9.904 20.800 1.00 87.88 195 ASP A O 1
ATOM 1559 N N . LYS A 1 196 ? -28.313 -11.013 20.122 1.00 86.50 196 LYS A N 1
ATOM 1560 C CA . LYS A 1 196 ? -28.530 -12.169 21.010 1.00 86.50 196 LYS A CA 1
ATOM 1561 C C . LYS A 1 196 ? -28.437 -11.791 22.486 1.00 86.50 196 LYS A C 1
ATOM 1563 O O . LYS A 1 196 ? -29.246 -12.273 23.277 1.00 86.50 196 LYS A O 1
ATOM 1568 N N . GLU A 1 197 ? -27.476 -10.951 22.860 1.00 85.31 197 GLU A N 1
ATOM 1569 C CA . GLU A 1 197 ? -27.286 -10.509 24.247 1.00 85.31 197 GLU A CA 1
ATOM 1570 C C . GLU A 1 197 ? -28.454 -9.630 24.721 1.00 85.31 197 GLU A C 1
ATOM 1572 O O . GLU A 1 197 ? -29.017 -9.869 25.793 1.00 85.31 197 GLU A O 1
ATOM 1577 N N . ILE A 1 198 ? -28.905 -8.688 23.885 1.00 85.12 198 ILE A N 1
ATOM 1578 C CA . ILE A 1 198 ? -30.084 -7.849 24.158 1.00 85.12 198 ILE A CA 1
ATOM 1579 C C . ILE A 1 198 ? -31.337 -8.718 24.330 1.00 85.12 198 ILE A C 1
ATOM 1581 O O . ILE A 1 198 ? -32.091 -8.545 25.291 1.00 85.12 198 ILE A O 1
ATOM 1585 N N . SER A 1 199 ? -31.538 -9.690 23.438 1.00 80.62 199 SER A N 1
ATOM 1586 C CA . SER A 1 199 ? -32.680 -10.609 23.492 1.00 80.62 199 SER A CA 1
ATOM 1587 C C . SER A 1 199 ? -32.659 -11.500 24.741 1.00 80.62 199 SER A C 1
ATOM 1589 O O . SER A 1 199 ? -33.697 -11.696 25.376 1.00 80.62 199 SER A O 1
ATOM 1591 N N . ALA A 1 200 ? -31.483 -11.994 25.146 1.00 85.12 200 ALA A N 1
ATOM 1592 C CA . ALA A 1 200 ? -31.318 -12.799 26.356 1.00 85.12 200 ALA A CA 1
ATOM 1593 C C . ALA A 1 200 ? -31.621 -11.992 27.632 1.00 85.12 200 ALA A C 1
ATOM 1595 O O . ALA A 1 200 ? -32.336 -12.470 28.521 1.00 85.12 200 ALA A O 1
ATOM 1596 N N . HIS A 1 201 ? -31.152 -10.743 27.709 1.00 80.44 201 HIS A N 1
ATOM 1597 C CA . HIS A 1 201 ? -31.486 -9.843 28.814 1.00 80.44 201 HIS A CA 1
ATOM 1598 C C . HIS A 1 201 ? -32.983 -9.524 28.880 1.00 80.44 201 HIS A C 1
ATOM 1600 O O . HIS A 1 201 ? -33.544 -9.499 29.976 1.00 80.44 201 HIS A O 1
ATOM 1606 N N . ALA A 1 202 ? -33.649 -9.358 27.734 1.00 79.38 202 ALA A N 1
ATOM 1607 C CA . ALA A 1 202 ? -35.092 -9.140 27.684 1.00 79.38 202 ALA A CA 1
ATOM 1608 C C . ALA A 1 202 ? -35.893 -10.349 28.205 1.00 79.38 202 ALA A C 1
ATOM 1610 O O . ALA A 1 202 ? -36.915 -10.166 28.866 1.00 79.38 202 ALA A O 1
ATOM 1611 N N . THR A 1 203 ? -35.431 -11.581 27.962 1.00 77.00 203 THR A N 1
ATOM 1612 C CA . THR A 1 203 ? -36.080 -12.792 28.497 1.00 77.00 203 THR A CA 1
ATOM 1613 C C . THR A 1 203 ? -35.878 -13.000 29.996 1.00 77.00 203 THR A C 1
ATOM 1615 O O . THR A 1 203 ? -36.770 -13.536 30.637 1.00 77.00 203 THR A O 1
ATOM 1618 N N . LEU A 1 204 ? -34.752 -12.561 30.571 1.00 75.44 204 LEU A N 1
ATOM 1619 C CA . LEU A 1 204 ? -34.484 -12.686 32.013 1.00 75.44 204 LEU A CA 1
ATOM 1620 C C . LEU A 1 204 ? -35.270 -11.681 32.873 1.00 75.44 204 LEU A C 1
ATOM 1622 O O . LEU A 1 204 ? -35.331 -11.837 34.089 1.00 75.44 204 LEU A O 1
ATOM 1626 N N . GLN A 1 205 ? -35.836 -10.637 32.262 1.00 66.88 205 GLN A N 1
ATOM 1627 C CA . GLN A 1 205 ? -36.645 -9.617 32.942 1.00 66.88 205 GLN A CA 1
ATOM 1628 C C . GLN A 1 205 ? -38.159 -9.902 32.915 1.00 66.88 205 GLN A C 1
ATOM 1630 O O . GLN A 1 205 ? -38.930 -9.093 33.434 1.00 66.88 205 GLN A O 1
ATOM 1635 N N . ARG A 1 206 ? -38.588 -11.018 32.314 1.00 52.44 206 ARG A N 1
ATOM 1636 C CA . ARG A 1 206 ? -39.972 -11.517 32.340 1.00 52.44 206 ARG A CA 1
ATOM 1637 C C . ARG A 1 206 ? -40.117 -12.661 33.330 1.00 52.44 206 ARG A C 1
ATOM 1639 O O . ARG A 1 206 ? -41.197 -12.719 33.953 1.00 52.44 206 ARG A O 1
#

Sequence (206 aa):
LFFRLASNIFSFWIGPEWKLNWCDLVVVICAVLEVATVDAPGVSHLRVLRILRLFQTIRLLRVMKSLHQFRLMILAMMRSLIPLVWVVFFLVLIIFIFAVIFVTGVISYLDDAPPDDTTAETLRVFFPSVSMAVMTLFMSITGGVSWWEMEEAFLEVSWIYGVLLVVFICVMVIAALNTVTATFVTDAIELAAMDKEISAHATLQR

Radius of gyration: 30.14 Å; Cα contacts (8 Å, |Δi|>4): 79; chains: 1; bounding box: 61×63×87 Å

Mean predicted aligned error: 13.38 Å

Foldseek 3Di:
DVVVVVVVVVCCCPPPCNVVSVVVVVLVVLVVVLVVPPPDDDPCCVVSVVVSVVSVVVVVCVVVVVPPVVVVVVVVVVVVVVVVVVLVVVLLVLLLVLLVVLLVLLVVCLVPDDPPDPLNVVCCVQNVDSVSSSVSLVCCLVVVDPLVVVLVSVVVSPVVNSVVSVVSNVVSNVSVVVVVVVVVVVVVVVVVVVVVVVVVVVVVVD

Organism: Noctiluca scintillans (NCBI:txid2966)